Protein AF-M5CFH2-F1 (afdb_monomer_lite)

Sequence (209 aa):
MITRSAPRGAELPLGFDGASAGVKDIGQVKIWYDVNGMKDLAIVYTDGTETGPYGFGKVPANKVSDTFILAPGEFITNIFVWNNPTAIKALQLVKNTYEVSQRYGDSTDANWPTLWKEGGSALVGMSGSYDANWLTQLQPVWRSDVKANNHRDFELTYINNGNTKQFGQAAGTEFVQDPPSKGMVLCFFIGSCGGYIQSLILAWGPPPE

Structure (mmCIF, N/CA/C/O backbone):
data_AF-M5CFH2-F1
#
_entry.id   AF-M5CFH2-F1
#
loop_
_atom_site.group_PDB
_atom_site.id
_atom_site.type_symbol
_atom_site.label_atom_id
_atom_site.label_alt_id
_atom_site.label_comp_id
_atom_site.label_asym_id
_atom_site.label_entity_id
_atom_site.label_seq_id
_atom_site.pdbx_PDB_ins_code
_atom_site.Cartn_x
_atom_site.Cartn_y
_atom_site.Cartn_z
_atom_site.occupancy
_atom_site.B_iso_or_equiv
_atom_site.auth_seq_id
_atom_site.auth_comp_id
_atom_site.auth_asym_id
_atom_site.auth_atom_id
_atom_site.pdbx_PDB_model_num
ATOM 1 N N . MET A 1 1 ? -7.916 -17.765 6.603 1.00 74.50 1 MET A N 1
ATOM 2 C CA . MET A 1 1 ? -6.590 -17.776 7.269 1.00 74.50 1 MET A CA 1
ATOM 3 C C . MET A 1 1 ? -6.012 -16.370 7.186 1.00 74.50 1 MET A C 1
ATOM 5 O O . MET A 1 1 ? -6.297 -15.697 6.202 1.00 74.50 1 MET A O 1
ATOM 9 N N . ILE A 1 2 ? -5.271 -15.922 8.208 1.00 86.69 2 ILE A N 1
ATOM 10 C CA . ILE A 1 2 ? -4.537 -14.648 8.175 1.00 86.69 2 ILE A CA 1
ATOM 11 C C . ILE A 1 2 ? -3.071 -14.942 7.906 1.00 86.69 2 ILE A C 1
ATOM 13 O O . ILE A 1 2 ? -2.491 -15.789 8.586 1.00 86.69 2 ILE A O 1
ATOM 17 N N . THR A 1 3 ? -2.478 -14.262 6.933 1.00 87.81 3 THR A N 1
ATOM 18 C CA . THR A 1 3 ? -1.057 -14.429 6.617 1.00 87.81 3 THR A CA 1
ATOM 19 C C . THR A 1 3 ? -0.395 -13.083 6.336 1.00 87.81 3 THR A C 1
ATOM 21 O O . THR A 1 3 ? -1.066 -12.075 6.106 1.00 87.81 3 THR A O 1
ATOM 24 N N . ARG A 1 4 ? 0.938 -13.059 6.379 1.00 88.38 4 ARG A N 1
ATOM 25 C CA . ARG A 1 4 ? 1.740 -11.872 6.078 1.00 88.38 4 ARG A CA 1
ATOM 26 C C . ARG A 1 4 ? 2.557 -12.118 4.823 1.00 88.38 4 ARG A C 1
ATOM 28 O O . ARG A 1 4 ? 3.127 -13.195 4.662 1.00 88.38 4 ARG A O 1
ATOM 35 N N . SER A 1 5 ? 2.631 -11.107 3.966 1.00 90.06 5 SER A N 1
ATOM 36 C CA . SER A 1 5 ? 3.624 -11.081 2.893 1.00 90.06 5 SER A CA 1
ATOM 37 C C . SER A 1 5 ? 5.044 -11.042 3.458 1.00 90.06 5 SER A C 1
ATOM 39 O O . SER A 1 5 ? 5.267 -10.554 4.567 1.00 90.06 5 SER A O 1
ATOM 41 N N . ALA A 1 6 ? 6.021 -11.446 2.645 1.00 90.06 6 ALA A N 1
ATOM 42 C CA . ALA A 1 6 ? 7.427 -11.214 2.951 1.00 90.06 6 ALA A CA 1
ATOM 43 C C . ALA A 1 6 ? 7.732 -9.709 3.156 1.00 90.06 6 ALA A C 1
ATOM 45 O O . ALA A 1 6 ? 7.177 -8.870 2.428 1.00 90.06 6 ALA A O 1
ATOM 46 N N . PRO A 1 7 ? 8.636 -9.357 4.093 1.00 92.44 7 PRO A N 1
ATOM 47 C CA . PRO A 1 7 ? 9.047 -7.974 4.310 1.00 92.44 7 PRO A CA 1
ATOM 48 C C . PRO A 1 7 ? 9.687 -7.340 3.082 1.00 92.44 7 PRO A C 1
ATOM 50 O O . PRO A 1 7 ? 10.392 -7.992 2.304 1.00 92.44 7 PRO A O 1
ATOM 53 N N . ARG A 1 8 ? 9.466 -6.030 2.945 1.00 93.62 8 ARG A N 1
ATOM 54 C CA . ARG A 1 8 ? 10.230 -5.144 2.055 1.00 93.62 8 ARG A CA 1
ATOM 55 C C . ARG A 1 8 ? 10.670 -3.903 2.813 1.00 93.62 8 ARG A C 1
ATOM 57 O O . ARG A 1 8 ? 10.005 -3.508 3.768 1.00 93.62 8 ARG A O 1
ATOM 64 N N . GLY A 1 9 ? 11.761 -3.295 2.361 1.00 93.62 9 GLY A N 1
ATOM 65 C CA . GLY A 1 9 ? 12.466 -2.230 3.073 1.00 93.62 9 GLY A CA 1
ATOM 66 C C . GLY A 1 9 ? 13.638 -2.776 3.889 1.00 93.62 9 GLY A C 1
ATOM 67 O O . GLY A 1 9 ? 14.241 -3.779 3.510 1.00 93.62 9 GLY A O 1
ATOM 68 N N . ALA A 1 10 ? 13.954 -2.118 4.999 1.00 93.19 10 ALA A N 1
ATOM 69 C CA . ALA A 1 10 ? 15.024 -2.518 5.904 1.00 93.19 10 ALA A CA 1
ATOM 70 C C . ALA A 1 10 ? 14.712 -3.843 6.613 1.00 93.19 10 ALA A C 1
ATOM 72 O O . ALA A 1 10 ? 13.594 -4.059 7.079 1.00 93.19 10 ALA A O 1
ATOM 73 N N . GLU A 1 11 ? 15.705 -4.719 6.762 1.00 88.81 11 GLU A N 1
ATOM 74 C CA . GLU A 1 11 ? 15.585 -5.993 7.488 1.00 88.81 11 GLU A CA 1
ATOM 75 C C . GLU A 1 11 ? 15.662 -5.779 9.011 1.00 88.81 11 GLU A C 1
ATOM 77 O O . GLU A 1 11 ? 16.642 -6.112 9.672 1.00 88.81 11 GLU A O 1
ATOM 82 N N . LEU A 1 12 ? 14.621 -5.163 9.573 1.00 90.81 12 LEU A N 1
ATOM 83 C CA . LEU A 1 12 ? 14.501 -4.841 10.996 1.00 90.81 12 LEU A CA 1
ATOM 84 C C . LEU A 1 12 ? 13.411 -5.687 11.681 1.00 90.81 12 LEU A C 1
ATOM 86 O O . LEU A 1 12 ? 12.472 -6.135 11.015 1.00 90.81 12 LEU A O 1
ATOM 90 N N . PRO A 1 13 ? 13.480 -5.877 13.014 1.00 92.75 13 PRO A N 1
ATOM 91 C CA . PRO A 1 13 ? 12.363 -6.417 13.786 1.00 92.75 13 PRO A CA 1
ATOM 92 C C . PRO A 1 13 ? 11.102 -5.560 13.629 1.00 92.75 13 PRO A C 1
ATOM 94 O O . PRO A 1 13 ? 11.201 -4.334 13.519 1.00 92.75 13 PRO A O 1
ATOM 97 N N . LEU A 1 14 ? 9.925 -6.192 13.668 1.00 92.44 14 LEU A N 1
ATOM 98 C CA . LEU A 1 14 ? 8.639 -5.495 13.568 1.00 92.44 14 LEU A CA 1
ATOM 99 C C . LEU A 1 14 ? 8.471 -4.494 14.723 1.00 92.44 14 LEU A C 1
ATOM 101 O O . LEU A 1 14 ? 8.493 -4.873 15.892 1.00 92.44 14 LEU A O 1
ATOM 105 N N . GLY A 1 15 ? 8.278 -3.221 14.380 1.00 93.94 15 GLY A N 1
ATOM 106 C CA . GLY A 1 15 ? 7.921 -2.147 15.310 1.00 93.94 15 GLY A CA 1
ATOM 107 C C . GLY A 1 15 ? 6.409 -1.978 15.498 1.00 93.94 15 GLY A C 1
ATOM 108 O O . GLY A 1 15 ? 5.980 -1.357 16.467 1.00 93.94 15 GLY A O 1
ATOM 109 N N . PHE A 1 16 ? 5.595 -2.527 14.594 1.00 94.06 16 PHE A N 1
ATOM 110 C CA . PHE A 1 16 ? 4.139 -2.584 14.722 1.00 94.06 16 PHE A CA 1
ATOM 111 C C . PHE A 1 16 ? 3.549 -3.798 14.003 1.00 94.06 16 PHE A C 1
ATOM 113 O O . PHE A 1 16 ? 4.127 -4.329 13.049 1.00 94.06 16 PHE A O 1
ATOM 120 N N . ASP A 1 17 ? 2.360 -4.206 14.449 1.00 90.56 17 ASP A N 1
ATOM 121 C CA . ASP A 1 17 ? 1.628 -5.333 13.884 1.00 90.56 17 ASP A CA 1
ATOM 122 C C . ASP A 1 17 ? 0.156 -4.996 13.607 1.00 90.56 17 ASP A C 1
ATOM 124 O O . ASP A 1 17 ? -0.679 -4.919 14.515 1.00 90.56 17 ASP A O 1
ATOM 128 N N . GLY A 1 18 ? -0.169 -4.840 12.323 1.00 79.94 18 GLY A N 1
ATOM 129 C CA . GLY A 1 18 ? -1.522 -4.550 11.854 1.00 79.94 18 GLY A CA 1
ATOM 130 C C . GLY A 1 18 ? -2.482 -5.735 11.888 1.00 79.94 18 GLY A C 1
ATOM 131 O O . GLY A 1 18 ? -3.655 -5.544 11.599 1.00 79.94 18 GLY A O 1
ATOM 132 N N . ALA A 1 19 ? -2.043 -6.942 12.265 1.00 77.75 19 ALA A N 1
ATOM 133 C CA . ALA A 1 19 ? -2.963 -8.065 12.482 1.00 77.75 19 ALA A CA 1
ATOM 134 C C . ALA A 1 19 ? -3.811 -7.912 13.763 1.00 77.75 19 ALA A C 1
ATOM 136 O O . ALA A 1 19 ? -4.800 -8.621 13.944 1.00 77.75 19 ALA A O 1
ATOM 137 N N . SER A 1 20 ? -3.430 -6.995 14.657 1.00 70.81 20 SER A N 1
ATOM 138 C CA . SER A 1 20 ? -4.066 -6.784 15.965 1.00 70.81 20 SER A CA 1
ATOM 139 C C . SER A 1 20 ? -5.533 -6.341 15.890 1.00 70.81 20 SER A C 1
ATOM 141 O O . SER A 1 20 ? -6.293 -6.599 16.822 1.00 70.81 20 SER A O 1
ATOM 143 N N . ALA A 1 21 ? -5.957 -5.735 14.777 1.00 69.31 21 ALA A N 1
ATOM 144 C CA . ALA A 1 21 ? -7.347 -5.340 14.550 1.00 69.31 21 ALA A CA 1
ATOM 145 C C . ALA A 1 21 ? -8.252 -6.498 14.074 1.00 69.31 21 ALA A C 1
ATOM 147 O O . ALA A 1 21 ? -9.466 -6.320 13.970 1.00 69.31 21 ALA A O 1
ATOM 148 N N . GLY A 1 22 ? -7.693 -7.686 13.818 1.00 79.56 22 GLY A N 1
ATOM 149 C CA . GLY A 1 22 ? -8.434 -8.857 13.354 1.00 79.56 22 GLY A CA 1
ATOM 150 C C . GLY A 1 22 ? -8.808 -8.786 11.870 1.00 79.56 22 GLY A C 1
ATOM 151 O O . GLY A 1 22 ? -8.006 -8.384 11.036 1.00 79.56 22 GLY A O 1
ATOM 152 N N . VAL A 1 23 ? -10.027 -9.221 11.537 1.00 83.06 23 VAL A N 1
ATOM 153 C CA . VAL A 1 23 ? -10.550 -9.318 10.155 1.00 83.06 23 VAL A CA 1
ATOM 154 C C . VAL A 1 23 ? -11.478 -8.158 9.781 1.00 83.06 23 VAL A C 1
ATOM 156 O O . VAL A 1 23 ? -12.440 -8.344 9.040 1.00 83.06 23 VAL A O 1
ATOM 159 N N . LYS A 1 24 ? -11.233 -6.970 10.338 1.00 89.19 24 LYS A N 1
ATOM 160 C CA . LYS A 1 24 ? -12.051 -5.785 10.061 1.00 89.19 24 LYS A CA 1
ATOM 161 C C . LYS A 1 24 ? -11.822 -5.279 8.639 1.00 89.19 24 LYS A C 1
ATOM 163 O O . LYS A 1 24 ? -10.700 -5.317 8.135 1.00 89.19 24 LYS A O 1
ATOM 168 N N . ASP A 1 25 ? -12.880 -4.755 8.031 1.00 90.75 25 ASP A N 1
ATOM 169 C CA . ASP A 1 25 ? -12.801 -4.155 6.704 1.00 90.75 25 ASP A CA 1
ATOM 170 C C . ASP A 1 25 ? -12.184 -2.757 6.789 1.00 90.75 25 ASP A C 1
ATOM 172 O O . ASP A 1 25 ? -12.522 -1.952 7.663 1.00 90.75 25 ASP A O 1
ATOM 176 N N . ILE A 1 26 ? -11.258 -2.469 5.878 1.00 95.19 26 ILE A N 1
ATOM 177 C CA . ILE A 1 26 ? -10.594 -1.170 5.786 1.00 95.19 26 ILE A CA 1
ATOM 178 C C . ILE A 1 26 ? -11.531 -0.196 5.070 1.00 95.19 26 ILE A C 1
ATOM 180 O O . ILE A 1 26 ? -12.007 -0.493 3.981 1.00 95.19 26 ILE A O 1
ATOM 184 N N . GLY A 1 27 ? -11.770 0.975 5.662 1.00 97.00 27 GLY A N 1
ATOM 185 C CA . GLY A 1 27 ? -12.514 2.061 5.013 1.00 97.00 27 GLY A CA 1
ATOM 186 C C . GLY A 1 27 ? -11.596 3.091 4.356 1.00 97.00 27 GLY A C 1
ATOM 187 O O . GLY A 1 27 ? -11.912 3.637 3.302 1.00 97.00 27 GLY A O 1
ATOM 188 N N . GLN A 1 28 ? -10.437 3.356 4.961 1.00 97.56 28 GLN A N 1
ATOM 189 C CA . GLN A 1 28 ? -9.463 4.302 4.421 1.00 97.56 28 GLN A CA 1
ATOM 190 C C . GLN A 1 28 ? -8.036 3.991 4.876 1.00 97.56 28 GLN A C 1
ATOM 192 O O . GLN A 1 28 ? -7.803 3.460 5.966 1.00 97.56 28 GLN A O 1
ATOM 197 N N . VAL A 1 29 ? -7.072 4.399 4.055 1.00 98.19 29 VAL A N 1
ATOM 198 C CA . VAL A 1 29 ? -5.646 4.415 4.385 1.00 98.19 29 VAL A CA 1
ATOM 199 C C . VAL A 1 29 ? -5.167 5.861 4.333 1.00 98.19 29 VAL A C 1
ATOM 201 O O . VAL A 1 29 ? -5.172 6.480 3.272 1.00 98.19 29 VAL A O 1
ATOM 204 N N . LYS A 1 30 ? -4.760 6.408 5.480 1.00 98.38 30 LYS A N 1
ATOM 205 C CA . LYS A 1 30 ? -4.115 7.724 5.577 1.00 98.38 30 LYS A CA 1
ATOM 206 C C . LYS A 1 30 ? -2.624 7.558 5.335 1.00 98.38 30 LYS A C 1
ATOM 208 O O . LYS A 1 30 ? -2.012 6.642 5.887 1.00 98.38 30 LYS A O 1
ATOM 213 N N . ILE A 1 31 ? -2.039 8.440 4.536 1.00 98.38 31 ILE A N 1
ATOM 214 C CA . ILE A 1 31 ? -0.679 8.271 4.035 1.00 98.38 31 ILE A CA 1
ATOM 215 C C . ILE A 1 31 ? 0.109 9.562 4.231 1.00 98.38 31 ILE A C 1
ATOM 217 O O . ILE A 1 31 ? -0.318 10.642 3.822 1.00 98.38 31 ILE A O 1
ATOM 221 N N . TRP A 1 32 ? 1.291 9.439 4.833 1.00 98.50 32 TRP A N 1
ATOM 222 C CA . TRP A 1 32 ? 2.273 10.511 4.926 1.00 98.50 32 TRP A CA 1
ATOM 223 C C . TRP A 1 32 ? 3.430 10.175 4.001 1.00 98.50 32 TRP A C 1
ATOM 225 O O . TRP A 1 32 ? 4.070 9.129 4.133 1.00 98.50 32 TRP A O 1
ATOM 235 N N . TYR A 1 33 ? 3.708 11.069 3.067 1.00 97.94 33 TYR A N 1
ATOM 236 C CA . TYR A 1 33 ? 4.804 10.925 2.122 1.00 97.94 33 TYR A CA 1
ATOM 237 C C . TYR A 1 33 ? 5.291 12.285 1.625 1.00 97.94 33 TYR A C 1
ATOM 239 O O . TYR A 1 33 ? 4.568 13.282 1.693 1.00 97.94 33 TYR A O 1
ATOM 247 N N . ASP A 1 34 ? 6.517 12.315 1.115 1.00 95.12 34 ASP A N 1
ATOM 248 C CA . ASP A 1 34 ? 7.075 13.442 0.373 1.00 95.12 34 ASP A CA 1
ATOM 249 C C . ASP A 1 34 ? 7.792 12.943 -0.893 1.00 95.12 34 ASP A C 1
ATOM 251 O O . ASP A 1 34 ? 7.769 11.754 -1.216 1.00 95.12 34 ASP A O 1
ATOM 255 N N . VAL A 1 35 ? 8.452 13.861 -1.604 1.00 91.62 35 VAL A N 1
ATOM 256 C CA . VAL A 1 35 ? 9.233 13.550 -2.815 1.00 91.62 35 VAL A CA 1
ATOM 257 C C . VAL A 1 35 ? 10.360 12.543 -2.573 1.00 91.62 35 VAL A C 1
ATOM 259 O O . VAL A 1 35 ? 10.827 11.913 -3.511 1.00 91.62 35 VAL A O 1
ATOM 262 N N . ASN A 1 36 ? 10.798 12.379 -1.326 1.00 92.38 36 ASN A N 1
ATOM 263 C CA . ASN A 1 36 ? 11.885 11.487 -0.956 1.00 92.38 36 ASN A CA 1
ATOM 264 C C . ASN A 1 36 ? 11.380 10.108 -0.502 1.00 92.38 36 ASN A C 1
ATOM 266 O O . ASN A 1 36 ? 12.190 9.186 -0.393 1.00 92.38 36 ASN A O 1
ATOM 270 N N . GLY A 1 37 ? 10.083 9.936 -0.234 1.00 95.44 37 GLY A N 1
ATOM 271 C CA . GLY A 1 37 ? 9.470 8.627 -0.027 1.00 95.44 37 GLY A CA 1
ATOM 272 C C . GLY A 1 37 ? 8.369 8.571 1.029 1.00 95.44 37 GLY A C 1
ATOM 273 O O . GLY A 1 37 ? 7.793 9.588 1.421 1.00 95.44 37 GLY A O 1
ATOM 274 N N . MET A 1 38 ? 8.071 7.353 1.490 1.00 97.69 38 MET A N 1
ATOM 275 C CA . MET A 1 38 ? 7.004 7.085 2.457 1.00 97.69 38 MET A CA 1
ATOM 276 C C . MET A 1 38 ? 7.456 7.390 3.887 1.00 97.69 38 MET A C 1
ATOM 278 O O . MET A 1 38 ? 8.459 6.861 4.365 1.00 97.69 38 MET A O 1
ATOM 282 N N . LYS A 1 39 ? 6.683 8.212 4.596 1.00 97.88 39 LYS A N 1
ATOM 283 C CA . LYS A 1 39 ? 6.980 8.638 5.971 1.00 97.88 39 LYS A CA 1
ATOM 284 C C . LYS A 1 39 ? 6.234 7.815 7.007 1.00 97.88 39 LYS A C 1
ATOM 286 O O . LYS A 1 39 ? 6.816 7.427 8.012 1.00 97.88 39 LYS A O 1
ATOM 291 N N . ASP A 1 40 ? 4.946 7.578 6.775 1.00 97.81 40 ASP A N 1
ATOM 292 C CA . ASP A 1 40 ? 4.074 6.854 7.701 1.00 97.81 40 ASP A CA 1
ATOM 293 C C . ASP A 1 40 ? 2.761 6.453 7.018 1.00 97.81 40 ASP A C 1
ATOM 295 O O . ASP A 1 40 ? 2.437 6.928 5.924 1.00 97.81 40 ASP A O 1
ATOM 299 N N . LEU A 1 41 ? 1.974 5.623 7.696 1.00 97.62 41 LEU A N 1
ATOM 300 C CA . LEU A 1 41 ? 0.603 5.314 7.311 1.00 97.62 41 LEU A CA 1
ATOM 301 C C . LEU A 1 41 ? -0.271 5.026 8.528 1.00 97.62 41 LEU A C 1
ATOM 303 O O . LEU A 1 41 ? 0.210 4.608 9.579 1.00 97.62 41 LEU A O 1
ATOM 307 N N . ALA A 1 42 ? -1.575 5.192 8.352 1.00 96.88 42 ALA A N 1
ATOM 308 C CA . ALA A 1 42 ? -2.581 4.711 9.283 1.00 96.88 42 ALA A CA 1
ATOM 309 C C . ALA A 1 42 ? -3.728 4.060 8.509 1.00 96.88 42 ALA A C 1
ATOM 311 O O . ALA A 1 42 ? -4.056 4.467 7.395 1.00 96.88 42 ALA A O 1
ATOM 312 N N . ILE A 1 43 ? -4.342 3.046 9.105 1.00 97.06 43 ILE A N 1
ATOM 313 C CA . ILE A 1 43 ? -5.498 2.341 8.552 1.00 97.06 43 ILE A CA 1
ATOM 314 C C . ILE A 1 43 ? -6.684 2.655 9.447 1.00 97.06 43 ILE A C 1
ATOM 316 O O . ILE A 1 43 ? -6.605 2.438 10.656 1.00 97.06 43 ILE A O 1
ATOM 320 N N . VAL A 1 44 ? -7.770 3.144 8.853 1.00 96.62 44 VAL A N 1
ATOM 321 C CA . VAL A 1 44 ? -9.044 3.315 9.552 1.00 96.62 44 VAL A CA 1
ATOM 322 C C . VAL A 1 44 ? -10.047 2.329 8.982 1.00 96.62 44 VAL A C 1
ATOM 324 O O . VAL A 1 44 ? -10.272 2.258 7.770 1.00 96.62 44 VAL A O 1
ATOM 327 N N . TYR A 1 45 ? -10.632 1.554 9.880 1.00 95.69 45 TYR A N 1
ATOM 328 C CA . TYR A 1 45 ? -11.597 0.514 9.571 1.00 95.69 45 TYR A CA 1
ATOM 329 C C . TYR A 1 45 ? -13.005 1.098 9.449 1.00 95.69 45 TYR A C 1
ATOM 331 O O . TYR A 1 45 ? -13.279 2.213 9.898 1.00 95.69 45 TYR A O 1
ATOM 339 N N . THR A 1 46 ? -13.915 0.340 8.845 1.00 94.94 46 THR A N 1
ATOM 340 C CA . THR A 1 46 ? -15.311 0.757 8.628 1.00 94.94 46 THR A CA 1
ATOM 341 C C . THR A 1 46 ? -16.082 1.019 9.926 1.00 94.94 46 THR A C 1
ATOM 343 O O . THR A 1 46 ? -17.046 1.779 9.917 1.00 94.94 46 THR A O 1
ATOM 346 N N . ASP A 1 47 ? -15.638 0.451 11.051 1.00 93.38 47 ASP A N 1
ATOM 347 C CA . ASP A 1 47 ? -16.190 0.700 12.390 1.00 93.38 47 ASP A CA 1
ATOM 348 C C . ASP A 1 47 ? -15.588 1.930 13.100 1.00 93.38 47 ASP A C 1
ATOM 350 O O . ASP A 1 47 ? -15.916 2.204 14.253 1.00 93.38 47 ASP A O 1
ATOM 354 N N . GLY A 1 48 ? -14.695 2.666 12.431 1.00 93.38 48 GLY A N 1
ATOM 355 C CA . GLY A 1 48 ? -14.011 3.838 12.976 1.00 93.38 48 GLY A CA 1
ATOM 356 C C . GLY A 1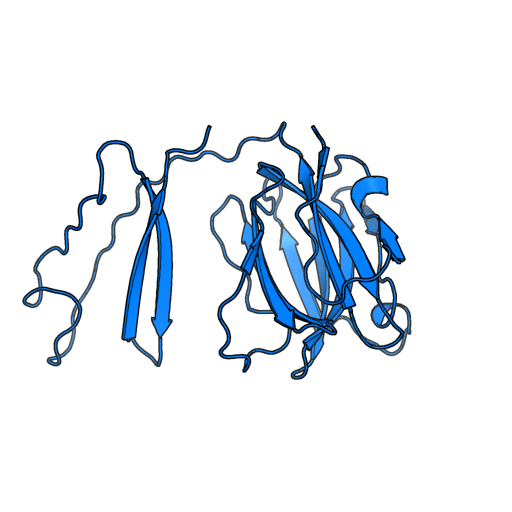 48 ? -12.769 3.529 13.817 1.00 93.38 48 GLY A C 1
ATOM 357 O O . GLY A 1 48 ? -12.088 4.464 14.236 1.00 93.38 48 GLY A O 1
ATOM 358 N N . THR A 1 49 ? -12.429 2.255 14.047 1.00 93.69 49 THR A N 1
ATOM 359 C CA . THR A 1 49 ? -11.146 1.881 14.665 1.00 93.69 49 THR A CA 1
ATOM 360 C C . THR A 1 49 ? -9.996 2.384 13.793 1.00 93.69 49 THR A C 1
ATOM 362 O O . THR A 1 49 ? -10.061 2.284 12.571 1.00 93.69 49 THR A O 1
ATOM 365 N N . GLU A 1 50 ? -8.916 2.871 14.401 1.00 94.12 50 GLU A N 1
ATOM 366 C CA . GLU A 1 50 ? -7.715 3.318 13.690 1.00 94.12 50 GLU A CA 1
ATOM 367 C C . GLU A 1 50 ? -6.466 2.616 14.240 1.00 94.12 50 GLU A C 1
ATOM 369 O O . GLU A 1 50 ? -6.295 2.477 15.451 1.00 94.12 50 GLU A O 1
ATOM 374 N N . THR A 1 51 ? -5.594 2.160 13.339 1.00 94.31 51 THR A N 1
ATOM 375 C CA . THR A 1 51 ? -4.251 1.646 13.652 1.00 94.31 51 THR A CA 1
ATOM 376 C C . THR A 1 51 ? -3.202 2.515 12.974 1.00 94.31 51 THR A C 1
ATOM 378 O O . THR A 1 51 ? -3.335 2.816 11.787 1.00 94.31 51 THR A O 1
ATOM 381 N N . GLY A 1 52 ? -2.154 2.882 13.710 1.00 93.62 52 GLY A N 1
ATOM 382 C CA . GLY A 1 52 ? -1.226 3.939 13.304 1.00 93.62 52 GLY A CA 1
ATOM 383 C C . GLY A 1 52 ? -1.762 5.344 13.642 1.00 93.62 52 GLY A C 1
ATOM 384 O O . GLY A 1 52 ? -2.772 5.455 14.338 1.00 93.62 52 GLY A O 1
ATOM 385 N N . PRO A 1 53 ? -1.087 6.420 13.192 1.00 95.81 53 PRO A N 1
ATOM 386 C CA . PRO A 1 53 ? 0.247 6.409 12.582 1.00 95.81 53 PRO A CA 1
ATOM 387 C C . PRO A 1 53 ? 1.293 5.869 13.562 1.00 95.81 53 PRO A C 1
ATOM 389 O O . PRO A 1 53 ? 1.048 5.827 14.770 1.00 95.81 53 PRO A O 1
ATOM 392 N N . TYR A 1 54 ? 2.447 5.418 13.078 1.00 94.88 54 TYR A N 1
ATOM 393 C CA . TYR A 1 54 ? 3.403 4.690 13.918 1.00 94.88 54 TYR A CA 1
ATOM 394 C C . TYR A 1 54 ? 4.593 5.550 14.360 1.00 94.88 54 TYR A C 1
ATOM 396 O O . TYR A 1 54 ? 4.970 5.494 15.537 1.00 94.88 54 TYR A O 1
ATOM 404 N N . GLY A 1 55 ? 5.107 6.399 13.470 1.00 94.69 55 GLY A N 1
ATOM 405 C CA . GLY A 1 55 ? 6.273 7.259 13.665 1.00 94.69 55 GLY A CA 1
ATOM 406 C C . GLY A 1 55 ? 5.979 8.710 13.292 1.00 94.69 55 GLY A C 1
ATOM 407 O O . GLY A 1 55 ? 5.390 9.450 14.083 1.00 94.69 55 GLY A O 1
ATOM 408 N N . PHE A 1 56 ? 6.402 9.121 12.095 1.00 97.50 56 PHE A N 1
ATOM 409 C CA . PHE A 1 56 ? 6.346 10.505 11.611 1.00 97.50 56 PHE A CA 1
ATOM 410 C C . PHE A 1 56 ? 4.957 11.156 11.734 1.00 97.50 56 PHE A C 1
ATOM 412 O O . PHE A 1 56 ? 4.855 12.329 12.101 1.00 97.50 56 PHE A O 1
ATOM 419 N N . GLY A 1 57 ? 3.879 10.411 11.473 1.00 97.31 57 GLY A N 1
ATOM 420 C CA . GLY A 1 57 ? 2.506 10.921 11.503 1.00 97.31 57 GLY A CA 1
ATOM 421 C C . GLY A 1 57 ? 1.959 11.189 12.910 1.00 97.31 57 GLY A C 1
ATOM 422 O O . GLY A 1 57 ? 0.931 11.848 13.044 1.00 97.31 57 GLY A O 1
ATOM 423 N N . LYS A 1 58 ? 2.635 10.727 13.976 1.00 96.25 58 LYS A N 1
ATOM 424 C CA . LYS A 1 58 ? 2.236 11.017 15.369 1.00 96.25 58 LYS A CA 1
ATOM 425 C C . LYS A 1 58 ? 2.491 12.465 15.776 1.00 96.25 58 LYS A C 1
ATOM 427 O O . LYS A 1 58 ? 1.908 12.938 16.750 1.00 96.25 58 LYS A O 1
ATOM 432 N N . VAL A 1 59 ? 3.379 13.166 15.072 1.00 96.62 59 VAL A N 1
ATOM 433 C CA . VAL A 1 59 ? 3.694 14.566 15.364 1.00 96.62 59 VAL A CA 1
ATOM 434 C C . VAL A 1 59 ? 2.549 15.448 14.843 1.00 96.62 59 VAL A C 1
ATOM 436 O O . VAL A 1 59 ? 2.342 15.493 13.634 1.00 96.62 59 VAL A O 1
ATOM 439 N N . PRO A 1 60 ? 1.828 16.215 15.688 1.00 92.38 60 PRO A N 1
ATOM 440 C CA . PRO A 1 60 ? 0.611 16.937 15.271 1.00 92.38 60 PRO A CA 1
ATOM 441 C C . PRO A 1 60 ? 0.798 17.973 14.145 1.00 92.38 60 PRO A C 1
ATOM 443 O O . PRO A 1 60 ? -0.158 18.350 13.450 1.00 92.38 60 PRO A O 1
ATOM 446 N N . ALA A 1 61 ? 2.028 18.466 13.983 1.00 96.25 61 ALA A N 1
ATOM 447 C CA . ALA A 1 61 ? 2.403 19.377 12.907 1.00 96.25 61 ALA A CA 1
ATOM 448 C C . ALA A 1 61 ? 2.472 18.675 11.538 1.00 96.25 61 ALA A C 1
ATOM 450 O O . ALA A 1 61 ? 2.206 19.313 10.520 1.00 96.25 61 ALA A O 1
ATOM 451 N N . ASN A 1 62 ? 2.758 17.371 11.509 1.00 97.38 62 ASN A N 1
ATOM 452 C CA . ASN A 1 62 ? 2.891 16.586 10.288 1.00 97.38 62 ASN A CA 1
ATOM 453 C C . ASN A 1 62 ? 1.507 16.187 9.772 1.00 97.38 62 ASN A C 1
ATOM 455 O O . ASN A 1 62 ? 0.854 15.278 10.289 1.00 97.38 62 ASN A O 1
ATOM 459 N N . LYS A 1 63 ? 1.033 16.893 8.746 1.00 96.81 63 LYS A N 1
ATOM 460 C CA . LYS A 1 63 ? -0.279 16.637 8.143 1.00 96.81 63 LYS A CA 1
ATOM 461 C C . LYS A 1 63 ? -0.237 15.414 7.232 1.00 96.81 63 LYS A C 1
ATOM 463 O O . LYS A 1 63 ? 0.790 15.135 6.623 1.00 96.81 63 LYS A O 1
ATOM 468 N N . VAL A 1 64 ? -1.367 14.707 7.167 1.00 98.00 64 VAL A N 1
ATOM 469 C CA . VAL A 1 64 ? -1.604 13.634 6.192 1.00 98.00 64 VAL A CA 1
ATOM 470 C C . VAL A 1 64 ? -1.374 14.206 4.796 1.00 98.00 64 VAL A C 1
ATOM 472 O O . VAL A 1 64 ? -1.924 15.262 4.482 1.00 98.00 64 VAL A O 1
ATOM 475 N N . SER A 1 65 ? -0.567 13.526 3.985 1.00 98.06 65 SER A N 1
ATOM 476 C CA . SER A 1 65 ? -0.288 13.947 2.609 1.00 98.06 65 SER A CA 1
ATOM 477 C C . SER A 1 65 ? -1.441 13.574 1.683 1.00 98.06 65 SER A C 1
ATOM 479 O O . SER A 1 65 ? -1.839 14.387 0.855 1.00 98.06 65 SER A O 1
ATOM 481 N N . ASP A 1 66 ? -1.987 12.363 1.837 1.00 98.06 66 ASP A N 1
ATOM 482 C CA . ASP A 1 66 ? -3.174 11.921 1.105 1.00 98.06 66 ASP A CA 1
ATOM 483 C C . ASP A 1 66 ? -3.940 10.810 1.845 1.00 98.06 66 ASP A C 1
ATOM 485 O O . ASP A 1 66 ? -3.438 10.198 2.791 1.00 98.06 66 ASP A O 1
ATOM 489 N N . THR A 1 67 ? -5.175 10.551 1.420 1.00 98.06 67 THR A N 1
ATOM 490 C CA . THR A 1 67 ? -6.036 9.486 1.932 1.00 98.06 67 THR A CA 1
ATOM 491 C C . THR A 1 67 ? -6.604 8.662 0.784 1.00 98.06 67 THR A C 1
ATOM 493 O O . THR A 1 67 ? -7.303 9.172 -0.085 1.00 98.06 67 THR A O 1
ATOM 496 N N . PHE A 1 68 ? -6.356 7.356 0.820 1.00 97.75 68 PHE A N 1
ATOM 497 C CA . PHE A 1 68 ? -6.987 6.399 -0.078 1.00 97.75 68 PHE A CA 1
ATOM 498 C C . PHE A 1 68 ? -8.288 5.888 0.543 1.00 97.75 68 PHE A C 1
ATOM 500 O O . PHE A 1 68 ? -8.262 5.339 1.645 1.00 97.75 68 PHE A O 1
ATOM 507 N N . ILE A 1 69 ? -9.414 6.070 -0.146 1.00 97.00 69 ILE A N 1
ATOM 508 C CA . ILE A 1 69 ? -10.758 5.751 0.360 1.00 97.00 69 ILE A CA 1
ATOM 509 C C . ILE A 1 69 ? -11.311 4.525 -0.372 1.00 97.00 69 ILE A C 1
ATOM 511 O O . ILE A 1 69 ? -11.206 4.422 -1.597 1.00 97.00 69 ILE A O 1
ATOM 515 N N . LEU A 1 70 ? -11.923 3.617 0.388 1.00 96.81 70 LEU A N 1
ATOM 516 C CA . LEU A 1 70 ? -12.637 2.446 -0.112 1.00 96.81 70 LEU A CA 1
ATOM 517 C C . LEU A 1 70 ? -14.144 2.652 0.073 1.00 96.81 70 LEU A C 1
ATOM 519 O O . LEU A 1 70 ? -14.612 2.966 1.170 1.00 96.81 70 LEU A O 1
ATOM 523 N N . ALA A 1 71 ? -14.910 2.484 -1.002 1.00 94.62 71 ALA A N 1
ATOM 524 C CA . ALA A 1 71 ? -16.366 2.456 -0.926 1.00 94.62 71 ALA A CA 1
ATOM 525 C C . ALA A 1 71 ? -16.859 1.151 -0.261 1.00 94.62 71 ALA A C 1
ATOM 527 O O . ALA A 1 71 ? -16.113 0.171 -0.189 1.00 94.62 71 ALA A O 1
ATOM 528 N N . PRO A 1 72 ? -18.117 1.086 0.221 1.00 92.25 72 PRO A N 1
ATOM 529 C CA . PRO A 1 72 ? -18.669 -0.149 0.774 1.00 92.25 72 PRO A CA 1
ATOM 530 C C . PRO A 1 72 ? -18.526 -1.334 -0.195 1.00 92.25 72 PRO A C 1
ATOM 532 O O . PRO A 1 72 ? -18.994 -1.275 -1.330 1.00 92.25 72 PRO A O 1
ATOM 535 N N . GLY A 1 73 ? -17.885 -2.414 0.264 1.00 89.06 73 GLY A N 1
ATOM 536 C CA . GLY A 1 73 ? -17.604 -3.609 -0.542 1.00 89.06 73 GLY A CA 1
ATOM 537 C C . GLY A 1 73 ? -16.308 -3.550 -1.362 1.00 89.06 73 GLY A C 1
ATOM 538 O O . GLY A 1 73 ? -15.926 -4.561 -1.958 1.00 89.06 73 GLY A O 1
ATOM 539 N N . GLU A 1 74 ? -15.606 -2.414 -1.377 1.00 92.19 74 GLU A N 1
ATOM 540 C CA . GLU A 1 74 ? -14.256 -2.333 -1.927 1.00 92.19 74 GLU A CA 1
ATOM 541 C C . GLU A 1 74 ? -13.220 -2.809 -0.908 1.00 92.19 74 GLU A C 1
ATOM 543 O O . GLU A 1 74 ? -13.291 -2.506 0.282 1.00 92.19 74 GLU A O 1
ATOM 548 N N . PHE A 1 75 ? -12.219 -3.538 -1.387 1.00 92.25 75 PHE A N 1
ATOM 549 C CA . PHE A 1 75 ? -11.085 -3.974 -0.579 1.00 92.25 75 PHE A CA 1
ATOM 550 C C . PHE A 1 75 ? -9.813 -4.016 -1.416 1.00 92.25 75 PHE A C 1
ATOM 552 O O . PHE A 1 75 ? -9.857 -4.160 -2.637 1.00 92.25 75 PHE A O 1
ATOM 559 N N . ILE A 1 76 ? -8.662 -3.896 -0.754 1.00 92.88 76 ILE A N 1
ATOM 560 C CA . ILE A 1 76 ? -7.360 -3.907 -1.424 1.00 92.88 76 ILE A CA 1
ATOM 561 C C . ILE A 1 76 ? -6.942 -5.354 -1.695 1.00 92.88 76 ILE A C 1
ATOM 563 O O . ILE A 1 76 ? -6.876 -6.168 -0.774 1.00 92.88 76 ILE A O 1
ATOM 567 N N . THR A 1 77 ? -6.636 -5.661 -2.951 1.00 88.75 77 THR A N 1
ATOM 568 C CA . THR A 1 77 ? -6.234 -6.992 -3.436 1.00 88.75 77 THR A CA 1
ATOM 569 C C . THR A 1 77 ? -4.739 -7.090 -3.697 1.00 88.75 77 THR A C 1
ATOM 571 O O . THR A 1 77 ? -4.152 -8.164 -3.574 1.00 88.75 77 THR A O 1
ATOM 574 N N . ASN A 1 78 ? -4.101 -5.976 -4.057 1.00 86.81 78 ASN A N 1
ATOM 575 C CA . ASN A 1 78 ? -2.684 -5.936 -4.379 1.00 86.81 78 ASN A CA 1
ATOM 576 C C . ASN A 1 78 ? -2.046 -4.631 -3.919 1.00 86.81 78 ASN A C 1
ATOM 578 O O . ASN A 1 78 ? -2.693 -3.586 -3.845 1.00 86.81 78 ASN A O 1
ATOM 582 N N . ILE A 1 79 ? -0.746 -4.702 -3.646 1.00 91.88 79 ILE A N 1
ATOM 583 C CA . ILE A 1 79 ? 0.068 -3.529 -3.347 1.00 91.88 79 ILE A CA 1
ATOM 584 C C . ILE A 1 79 ? 1.342 -3.604 -4.182 1.00 91.88 79 ILE A C 1
ATOM 586 O O . ILE A 1 79 ? 2.079 -4.589 -4.102 1.00 91.88 79 ILE A O 1
ATOM 590 N N . PHE A 1 80 ? 1.611 -2.559 -4.960 1.00 89.75 80 PHE A N 1
ATOM 591 C CA . PHE A 1 80 ? 2.926 -2.338 -5.552 1.00 89.75 80 PHE A CA 1
ATOM 592 C C . PHE A 1 80 ? 3.773 -1.530 -4.581 1.00 89.75 80 PHE A C 1
ATOM 594 O O . PHE A 1 80 ? 3.308 -0.528 -4.037 1.00 89.75 80 PHE A O 1
ATOM 601 N N . VAL A 1 81 ? 5.014 -1.955 -4.377 1.00 92.62 81 VAL A N 1
ATOM 602 C CA . VAL A 1 81 ? 5.955 -1.288 -3.484 1.00 92.62 81 VAL A CA 1
ATOM 603 C C . VAL A 1 81 ? 7.274 -1.019 -4.178 1.00 92.62 81 VAL A C 1
ATOM 605 O O . VAL A 1 81 ? 7.851 -1.892 -4.824 1.00 92.62 81 VAL A O 1
ATOM 608 N N . TRP A 1 82 ? 7.764 0.197 -3.985 1.00 92.75 82 TRP A N 1
ATOM 609 C CA . TRP A 1 82 ? 9.145 0.568 -4.234 1.00 92.75 82 TRP A CA 1
ATOM 610 C C . TRP A 1 82 ? 9.826 0.726 -2.895 1.00 92.75 82 TRP A C 1
ATOM 612 O O . TRP A 1 82 ? 9.296 1.367 -1.986 1.00 92.75 82 TRP A O 1
ATOM 622 N N . ASN A 1 83 ? 11.001 0.140 -2.763 1.00 93.31 83 ASN A N 1
ATOM 623 C CA . ASN A 1 83 ? 11.796 0.221 -1.557 1.00 93.31 83 ASN A CA 1
ATOM 624 C C . ASN A 1 83 ? 13.272 0.151 -1.927 1.00 93.31 83 ASN A C 1
ATOM 626 O O . ASN A 1 83 ? 13.649 -0.341 -2.987 1.00 93.31 83 ASN A O 1
ATOM 630 N N . ASN A 1 84 ? 14.104 0.597 -1.005 1.00 91.38 84 ASN A N 1
ATOM 631 C CA . ASN A 1 84 ? 15.531 0.325 -1.019 1.00 91.38 84 ASN A CA 1
ATOM 632 C C . ASN A 1 84 ? 15.885 -0.451 0.272 1.00 91.38 84 ASN A C 1
ATOM 634 O O . ASN A 1 84 ? 14.975 -0.820 1.026 1.00 91.38 84 ASN A O 1
ATOM 638 N N . PRO A 1 85 ? 17.169 -0.735 0.545 1.00 91.56 85 PRO A N 1
ATOM 639 C CA . PRO A 1 85 ? 17.565 -1.444 1.763 1.00 91.56 85 PRO A CA 1
ATOM 640 C C . PRO A 1 85 ? 17.299 -0.697 3.079 1.00 91.56 85 PRO A C 1
ATOM 642 O O . PRO A 1 85 ? 17.516 -1.270 4.140 1.00 91.56 85 PRO A O 1
ATOM 645 N N . THR A 1 86 ? 16.881 0.573 3.046 1.00 91.88 86 THR A N 1
ATOM 646 C CA . THR A 1 86 ? 16.714 1.395 4.254 1.00 91.88 86 THR A CA 1
ATOM 647 C C . THR A 1 86 ? 15.273 1.826 4.510 1.00 91.88 86 THR A C 1
ATOM 649 O O . THR A 1 86 ? 14.918 2.056 5.664 1.00 91.88 86 THR A O 1
ATOM 652 N N . ALA A 1 87 ? 14.439 1.939 3.474 1.00 94.81 87 ALA A N 1
ATOM 653 C CA . ALA A 1 87 ? 13.080 2.442 3.610 1.00 94.81 87 ALA A CA 1
ATOM 654 C C . ALA A 1 87 ? 12.134 2.024 2.480 1.00 94.81 87 ALA A C 1
ATOM 656 O O . ALA A 1 87 ? 12.541 1.621 1.384 1.00 94.81 87 ALA A O 1
ATOM 657 N N . ILE A 1 88 ? 10.839 2.202 2.748 1.00 97.12 88 ILE A N 1
ATOM 658 C CA . ILE A 1 88 ? 9.794 2.201 1.730 1.00 97.12 88 ILE A CA 1
ATOM 659 C C . ILE A 1 88 ? 9.830 3.539 0.984 1.00 97.12 88 ILE A C 1
ATOM 661 O O . ILE A 1 88 ? 9.721 4.620 1.562 1.00 97.12 88 ILE A O 1
ATOM 665 N N . LYS A 1 89 ? 9.978 3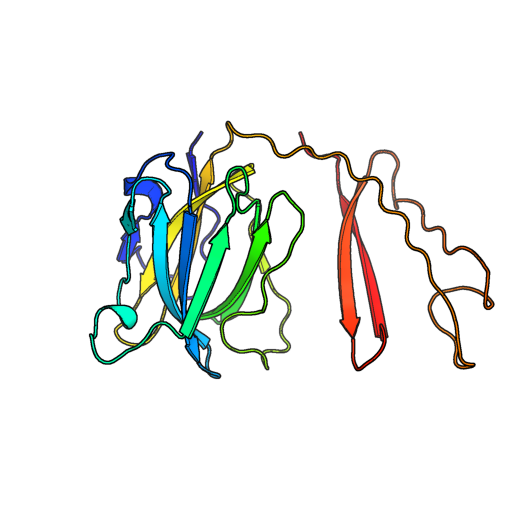.462 -0.333 1.00 95.88 89 LYS A N 1
ATOM 666 C CA . LYS A 1 89 ? 10.100 4.613 -1.228 1.00 95.88 89 LYS A CA 1
ATOM 667 C C . LYS A 1 89 ? 8.755 5.039 -1.783 1.00 95.88 89 LYS A C 1
ATOM 669 O O . LYS A 1 89 ? 8.465 6.229 -1.785 1.00 95.88 89 LYS A O 1
ATOM 674 N N . ALA A 1 90 ? 7.928 4.089 -2.204 1.00 95.56 90 ALA A N 1
ATOM 675 C CA . ALA A 1 90 ? 6.591 4.392 -2.687 1.00 95.56 90 ALA A CA 1
ATOM 676 C C . ALA A 1 90 ? 5.641 3.197 -2.575 1.00 95.56 90 ALA A C 1
ATOM 678 O O . ALA A 1 90 ? 6.089 2.050 -2.519 1.00 95.56 90 ALA A O 1
ATOM 679 N N . LEU A 1 91 ? 4.336 3.471 -2.598 1.00 95.25 91 LEU A N 1
ATOM 680 C CA . LEU A 1 91 ? 3.264 2.478 -2.630 1.00 95.25 91 LEU A CA 1
ATOM 681 C C . LEU A 1 91 ? 2.199 2.830 -3.676 1.00 95.25 91 LEU A C 1
ATOM 683 O O . LEU A 1 91 ? 1.871 3.999 -3.871 1.00 95.25 91 LEU A O 1
ATOM 687 N N . GLN A 1 92 ? 1.607 1.806 -4.286 1.00 93.81 92 GLN A N 1
ATOM 688 C CA . GLN A 1 92 ? 0.302 1.888 -4.950 1.00 93.81 92 GLN A CA 1
ATOM 689 C C . GLN A 1 92 ? -0.598 0.767 -4.450 1.00 93.81 92 GLN A C 1
ATOM 691 O O . GLN A 1 92 ? -0.148 -0.366 -4.274 1.00 93.81 92 GLN A O 1
ATOM 696 N N . LEU A 1 93 ? -1.867 1.090 -4.242 1.00 93.69 93 LEU A N 1
ATOM 697 C CA . LEU A 1 93 ? -2.895 0.186 -3.747 1.00 93.69 93 LEU A CA 1
ATOM 698 C C . LEU A 1 93 ? -3.839 -0.160 -4.897 1.00 93.69 93 LEU A C 1
ATOM 700 O O . LEU A 1 93 ? -4.219 0.716 -5.671 1.00 93.69 93 LEU A O 1
ATOM 704 N N . VAL A 1 94 ? -4.218 -1.429 -5.008 1.00 89.12 94 VAL A N 1
ATOM 705 C CA . VAL A 1 94 ? -5.147 -1.913 -6.034 1.00 89.12 94 VAL A CA 1
ATOM 706 C C . VAL A 1 94 ? -6.394 -2.443 -5.355 1.00 89.12 94 VAL A C 1
ATOM 708 O O . VAL A 1 94 ? -6.294 -3.266 -4.444 1.00 89.12 94 VAL A O 1
ATOM 711 N N . LYS A 1 95 ? -7.560 -1.983 -5.801 1.00 89.06 95 LYS A N 1
ATOM 712 C CA . LYS A 1 95 ? -8.854 -2.461 -5.313 1.00 89.06 95 LYS A CA 1
ATOM 713 C C . LYS A 1 95 ? -9.271 -3.760 -6.005 1.00 89.06 95 LYS A C 1
ATOM 715 O O . LYS A 1 95 ? -8.825 -4.079 -7.107 1.00 89.06 95 LYS A O 1
ATOM 720 N N . ASN A 1 96 ? -10.228 -4.463 -5.414 1.00 86.31 96 ASN A N 1
ATOM 721 C CA . ASN A 1 96 ? -10.979 -5.542 -6.060 1.00 86.31 96 ASN A CA 1
ATOM 722 C C . ASN A 1 96 ? -11.753 -5.091 -7.310 1.00 86.31 96 ASN A C 1
ATOM 724 O O . ASN A 1 96 ? -12.052 -5.922 -8.159 1.00 86.31 96 ASN A O 1
ATOM 728 N N . THR A 1 97 ? -12.040 -3.794 -7.440 1.00 82.88 97 THR A N 1
ATOM 729 C CA . THR A 1 97 ? -12.604 -3.158 -8.643 1.00 82.88 97 THR A CA 1
ATOM 730 C C . THR A 1 97 ? -11.552 -2.847 -9.713 1.00 82.88 97 THR A C 1
ATOM 732 O O . THR A 1 97 ? -11.879 -2.273 -10.748 1.00 82.88 97 THR A O 1
ATOM 735 N N . TYR A 1 98 ? -10.291 -3.228 -9.479 1.00 74.81 98 TYR A N 1
ATOM 736 C CA . TYR A 1 98 ? -9.129 -2.989 -10.344 1.00 74.81 98 TYR A CA 1
ATOM 737 C C . TYR A 1 98 ? -8.716 -1.523 -10.491 1.00 74.81 98 TYR A C 1
ATOM 739 O O . TYR A 1 98 ? -7.780 -1.220 -11.230 1.00 74.81 98 TYR A O 1
ATOM 747 N N . GLU A 1 99 ? -9.354 -0.616 -9.753 1.00 80.88 99 GLU A N 1
ATOM 748 C CA . GLU A 1 99 ? -8.867 0.747 -9.612 1.00 80.88 99 GLU A CA 1
ATOM 749 C C . GLU A 1 99 ? -7.511 0.729 -8.895 1.00 80.88 99 GLU A C 1
ATOM 751 O O . GLU A 1 99 ? -7.349 0.105 -7.839 1.00 80.88 99 GLU A O 1
ATOM 756 N N . VAL A 1 100 ? -6.531 1.407 -9.489 1.00 83.19 100 VAL A N 1
ATOM 757 C CA . VAL A 1 100 ? -5.182 1.550 -8.941 1.00 83.19 100 VAL A CA 1
ATOM 758 C C . VAL A 1 100 ? -5.031 2.971 -8.423 1.00 83.19 100 VAL A C 1
ATOM 760 O O . VAL A 1 100 ? -5.291 3.931 -9.147 1.00 83.19 100 VAL A O 1
ATOM 763 N N . SER A 1 101 ? -4.584 3.110 -7.178 1.00 89.81 101 SER A N 1
ATOM 764 C CA . SER A 1 101 ? -4.290 4.417 -6.602 1.00 89.81 101 SER A CA 1
ATOM 765 C C . SER A 1 101 ? -3.177 5.126 -7.375 1.00 89.81 101 SER A C 1
ATOM 767 O O . SER A 1 101 ? -2.337 4.501 -8.034 1.00 89.81 101 SER A O 1
ATOM 769 N N . GLN A 1 102 ? -3.075 6.443 -7.196 1.00 88.00 102 GLN A N 1
ATOM 770 C CA . GLN A 1 102 ? -1.828 7.126 -7.521 1.00 88.00 102 GLN A CA 1
ATOM 771 C C . GLN A 1 102 ? -0.657 6.548 -6.714 1.00 88.00 102 GLN A C 1
ATOM 773 O O . GLN A 1 102 ? -0.841 5.859 -5.704 1.00 88.00 102 GLN A O 1
ATOM 778 N N . ARG A 1 103 ? 0.561 6.831 -7.172 1.00 90.44 103 ARG A N 1
ATOM 779 C CA . ARG A 1 103 ? 1.788 6.441 -6.484 1.00 90.44 103 ARG A CA 1
ATOM 780 C C . ARG A 1 103 ? 2.057 7.389 -5.326 1.00 90.44 103 ARG A C 1
ATOM 782 O O . ARG A 1 103 ? 2.346 8.563 -5.534 1.00 90.44 103 ARG A O 1
ATOM 789 N N . TYR A 1 104 ? 1.980 6.857 -4.116 1.00 95.88 104 TYR A N 1
ATOM 790 C CA . TYR A 1 104 ? 2.303 7.570 -2.890 1.00 95.88 104 TYR A CA 1
ATOM 791 C C . TYR A 1 104 ? 3.788 7.425 -2.598 1.00 95.88 104 TYR A C 1
ATOM 793 O O . TYR A 1 104 ? 4.282 6.303 -2.608 1.00 95.88 104 TYR A O 1
ATOM 801 N N . GLY A 1 105 ? 4.495 8.523 -2.339 1.00 95.44 105 GLY A N 1
ATOM 802 C CA . GLY A 1 105 ? 5.941 8.527 -2.109 1.00 95.44 105 GLY A CA 1
ATOM 803 C C . GLY A 1 105 ? 6.741 9.107 -3.264 1.00 95.44 105 GLY A C 1
ATOM 804 O O . GLY A 1 105 ? 6.295 10.014 -3.968 1.00 95.44 105 GLY A O 1
ATOM 805 N N . ASP A 1 106 ? 7.947 8.576 -3.432 1.00 91.75 106 ASP A N 1
ATOM 806 C CA . ASP A 1 106 ? 8.889 8.996 -4.462 1.00 91.75 106 ASP A CA 1
ATOM 807 C C . ASP A 1 106 ? 8.358 8.620 -5.853 1.00 91.75 106 ASP A C 1
ATOM 809 O O . ASP A 1 106 ? 8.437 7.474 -6.301 1.00 91.75 106 ASP A O 1
ATOM 813 N N . SER A 1 107 ? 7.782 9.609 -6.535 1.00 83.31 107 SER A N 1
ATOM 814 C CA . SER A 1 107 ? 7.248 9.455 -7.890 1.00 83.31 107 SER A CA 1
ATOM 815 C C . SER A 1 107 ? 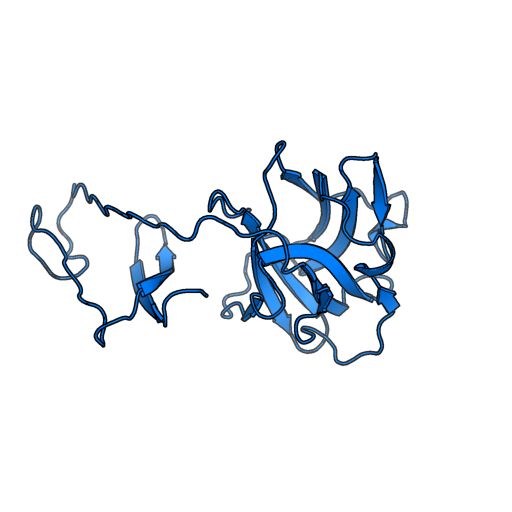8.335 9.376 -8.961 1.00 83.31 107 SER A C 1
ATOM 817 O O . SER A 1 107 ? 8.047 8.952 -10.080 1.00 83.31 107 SER A O 1
ATOM 819 N N . THR A 1 108 ? 9.572 9.745 -8.617 1.00 79.00 108 THR A N 1
ATOM 820 C CA . THR A 1 108 ? 10.708 9.803 -9.542 1.00 79.00 108 THR A CA 1
ATOM 821 C C . THR A 1 108 ? 11.541 8.527 -9.554 1.00 79.00 108 THR A C 1
ATOM 823 O O . THR A 1 108 ? 12.348 8.340 -10.464 1.00 79.00 108 THR A O 1
ATOM 826 N N . ASP A 1 109 ? 11.327 7.625 -8.590 1.00 75.56 109 ASP A N 1
ATOM 827 C CA . ASP A 1 109 ? 12.010 6.337 -8.545 1.00 75.56 109 ASP A CA 1
ATOM 828 C C . ASP A 1 109 ? 11.666 5.505 -9.795 1.00 75.56 109 ASP A C 1
ATOM 830 O O . ASP A 1 109 ? 10.524 5.064 -9.988 1.00 75.56 109 ASP A O 1
ATOM 834 N N . ALA A 1 110 ? 12.671 5.323 -10.655 1.00 69.62 110 ALA A N 1
ATOM 835 C CA . ALA A 1 110 ? 12.586 4.592 -11.916 1.00 69.62 110 ALA A CA 1
ATOM 836 C C . ALA A 1 110 ? 12.804 3.078 -11.754 1.00 69.62 110 ALA A C 1
ATOM 838 O O . ALA A 1 110 ? 12.763 2.344 -12.742 1.00 69.62 110 ALA A O 1
ATOM 839 N N . ASN A 1 111 ? 13.049 2.595 -10.531 1.00 75.38 111 ASN A N 1
ATOM 840 C CA . ASN A 1 111 ? 13.160 1.165 -10.275 1.00 75.38 111 ASN A CA 1
ATOM 841 C C . ASN A 1 111 ? 11.816 0.457 -10.487 1.00 75.38 111 ASN A C 1
ATOM 843 O O . ASN A 1 111 ? 10.739 1.055 -10.420 1.00 75.38 111 ASN A O 1
ATOM 847 N N . TRP A 1 112 ? 11.873 -0.853 -10.713 1.00 76.06 112 TRP A N 1
ATOM 848 C CA . TRP A 1 112 ? 10.677 -1.680 -10.837 1.00 76.06 112 TRP A CA 1
ATOM 849 C C . TRP A 1 112 ? 10.039 -1.934 -9.463 1.00 76.06 112 TRP A C 1
ATOM 851 O O . TRP A 1 112 ? 10.766 -2.216 -8.506 1.00 76.06 112 TRP A O 1
ATOM 861 N N . PRO A 1 113 ? 8.699 -1.868 -9.341 1.00 85.81 113 PRO A N 1
ATOM 862 C CA . PRO A 1 113 ? 8.036 -2.242 -8.102 1.00 85.81 113 PRO A CA 1
ATOM 863 C C . PRO A 1 113 ? 8.162 -3.737 -7.850 1.00 85.81 113 PRO A C 1
ATOM 865 O O . PRO A 1 113 ? 8.159 -4.549 -8.776 1.00 85.81 113 PRO A O 1
ATOM 868 N N . THR A 1 114 ? 8.119 -4.107 -6.577 1.00 85.06 114 THR A N 1
ATOM 869 C CA . THR A 1 114 ? 7.716 -5.456 -6.185 1.00 85.06 114 THR A CA 1
ATOM 870 C C . THR A 1 114 ? 6.207 -5.496 -5.968 1.00 85.06 114 THR A C 1
ATOM 872 O O . THR A 1 114 ? 5.620 -4.560 -5.430 1.00 85.06 114 THR A O 1
ATOM 875 N N . LEU A 1 115 ? 5.569 -6.590 -6.375 1.00 83.31 115 LEU A N 1
ATOM 876 C CA . LEU A 1 115 ? 4.150 -6.837 -6.136 1.00 83.31 115 LEU A CA 1
ATOM 877 C C . LEU A 1 115 ? 3.971 -7.694 -4.881 1.00 83.31 115 LEU A C 1
ATOM 879 O O . LEU A 1 115 ? 4.486 -8.810 -4.815 1.00 83.31 115 LEU A O 1
ATOM 883 N N . TRP A 1 116 ? 3.176 -7.224 -3.924 1.00 83.75 116 TRP A N 1
ATOM 884 C CA . TRP A 1 116 ? 2.650 -8.067 -2.858 1.00 83.75 116 TRP A CA 1
ATOM 885 C C . TRP A 1 116 ? 1.277 -8.620 -3.240 1.00 83.75 116 TRP A C 1
ATOM 887 O O . TRP A 1 116 ? 0.304 -7.878 -3.384 1.00 83.75 116 TRP A O 1
ATOM 897 N N . LYS A 1 117 ? 1.220 -9.947 -3.376 1.00 71.44 117 LYS A N 1
ATOM 898 C CA . LYS A 1 117 ? -0.010 -10.731 -3.582 1.00 71.44 117 LYS A CA 1
ATOM 899 C C . LYS A 1 117 ? -0.044 -12.029 -2.764 1.00 71.44 117 LYS A C 1
ATOM 901 O O . LYS A 1 117 ? -0.922 -12.858 -2.954 1.00 71.44 117 LYS A O 1
ATOM 906 N N . GLU A 1 118 ? 0.979 -12.257 -1.941 1.00 60.91 118 GLU A N 1
ATOM 907 C CA . GLU A 1 118 ? 1.371 -13.608 -1.517 1.00 60.91 118 GLU A CA 1
ATOM 908 C C . GLU A 1 118 ? 0.581 -14.148 -0.321 1.00 60.91 118 GLU A C 1
ATOM 910 O O . GLU A 1 118 ? 0.698 -15.331 -0.024 1.00 60.91 118 GLU A O 1
ATOM 915 N N . GLY A 1 119 ? -0.226 -13.327 0.360 1.00 55.19 119 GLY A N 1
ATOM 916 C CA . GLY A 1 119 ? -0.864 -13.761 1.602 1.00 55.19 119 GLY A CA 1
ATOM 917 C C . GLY A 1 119 ? -2.385 -13.934 1.593 1.00 55.19 119 GLY A C 1
ATOM 918 O O . GLY A 1 119 ? -2.956 -14.477 2.544 1.00 55.19 119 GLY A O 1
ATOM 919 N N . GLY A 1 120 ? -3.087 -13.492 0.557 1.00 62.53 120 GLY A N 1
ATOM 920 C CA . GLY A 1 120 ? -4.537 -13.631 0.537 1.00 62.53 120 GLY A CA 1
ATOM 921 C C . GLY A 1 120 ? -5.218 -12.708 -0.449 1.00 62.53 120 GLY A C 1
ATOM 922 O O . GLY A 1 120 ? -4.588 -12.091 -1.302 1.00 62.53 120 GLY A O 1
ATOM 923 N N . SER A 1 121 ? -6.533 -12.657 -0.325 1.00 79.12 121 SER A N 1
ATOM 924 C CA . SER A 1 121 ? -7.425 -12.071 -1.316 1.00 79.12 121 SER A CA 1
ATOM 925 C C . SER A 1 121 ? -7.898 -10.671 -0.933 1.00 79.12 121 SER A C 1
ATOM 927 O O . SER A 1 121 ? -8.313 -9.925 -1.811 1.00 79.12 121 SER A O 1
ATOM 929 N N . ALA A 1 122 ? -7.820 -10.304 0.351 1.00 89.31 122 ALA A N 1
ATOM 930 C CA . ALA A 1 122 ? -8.163 -8.973 0.843 1.00 89.31 122 ALA A CA 1
ATOM 931 C C . ALA A 1 122 ? -7.195 -8.524 1.947 1.00 89.31 122 ALA A C 1
ATOM 933 O O . ALA A 1 122 ? -6.875 -9.292 2.862 1.00 89.31 122 ALA A O 1
ATOM 934 N N . LEU A 1 123 ? -6.717 -7.283 1.859 1.00 92.81 123 LEU A N 1
ATOM 935 C CA . LEU A 1 123 ? -5.881 -6.658 2.882 1.00 92.81 123 LEU A CA 1
ATOM 936 C C . LEU A 1 123 ? -6.703 -6.405 4.152 1.00 92.81 123 LEU A C 1
ATOM 938 O O . LEU A 1 123 ? -7.798 -5.855 4.078 1.00 92.81 123 LEU A O 1
ATOM 942 N N . VAL A 1 124 ? -6.144 -6.748 5.311 1.00 92.88 124 VAL A N 1
ATOM 943 C CA . VAL A 1 124 ? -6.736 -6.441 6.629 1.00 92.88 124 VAL A CA 1
ATOM 944 C C . VAL A 1 124 ? -5.875 -5.513 7.470 1.00 92.88 124 VAL A C 1
ATOM 946 O O . VAL A 1 124 ? -6.347 -4.958 8.448 1.00 92.88 124 VAL A O 1
ATOM 949 N N . GLY A 1 125 ? -4.609 -5.336 7.110 1.00 94.06 125 GLY A N 1
ATOM 950 C CA . GLY A 1 125 ? -3.704 -4.499 7.875 1.00 94.06 125 GLY A CA 1
ATOM 951 C C . GLY A 1 125 ? -2.308 -4.473 7.279 1.00 94.06 125 GLY A C 1
ATOM 952 O O . GLY A 1 125 ? -2.029 -5.086 6.248 1.00 94.06 125 GLY A O 1
ATOM 953 N N . MET A 1 126 ? -1.406 -3.777 7.959 1.00 93.81 126 MET A N 1
ATOM 954 C CA . MET A 1 126 ? 0.017 -3.782 7.643 1.00 93.81 126 MET A CA 1
ATOM 955 C C . MET A 1 126 ? 0.826 -3.926 8.925 1.00 93.81 126 MET A C 1
ATOM 957 O O . MET A 1 126 ? 0.531 -3.277 9.924 1.00 93.81 126 MET A O 1
ATOM 961 N N . SER A 1 127 ? 1.852 -4.761 8.890 1.00 94.56 127 SER A N 1
ATOM 962 C CA . SER A 1 127 ? 2.887 -4.849 9.920 1.00 94.56 127 SER A CA 1
ATOM 963 C C . SER A 1 127 ? 4.173 -4.251 9.357 1.00 94.56 127 SER A C 1
ATOM 965 O O . SER A 1 127 ? 4.335 -4.157 8.140 1.00 94.56 127 SER A O 1
ATOM 967 N N . GLY A 1 128 ? 5.103 -3.841 10.208 1.00 95.88 128 GLY A N 1
ATOM 968 C CA . GLY A 1 128 ? 6.353 -3.282 9.714 1.00 95.88 128 GLY A CA 1
ATOM 969 C C . GLY A 1 128 ? 7.188 -2.620 10.787 1.00 95.88 128 GLY A C 1
ATOM 970 O O . GLY A 1 128 ? 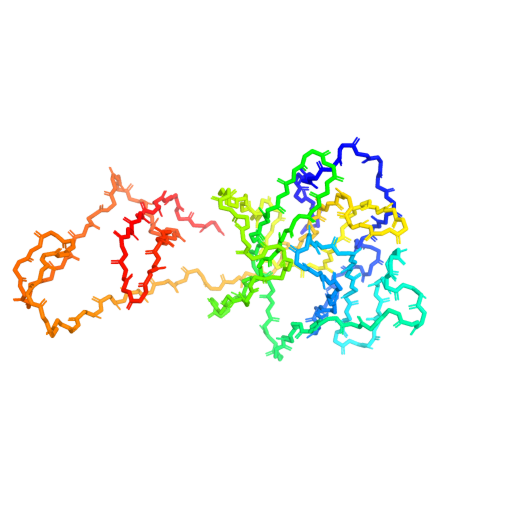6.993 -2.849 11.981 1.00 95.88 128 GLY A O 1
ATOM 971 N N . SER A 1 129 ? 8.109 -1.779 10.338 1.00 97.12 129 SER A N 1
ATOM 972 C CA . SER A 1 129 ? 9.054 -1.050 11.181 1.00 97.12 129 SER A CA 1
ATOM 973 C C . SER A 1 129 ? 9.143 0.393 10.706 1.00 97.12 129 SER A C 1
ATOM 975 O O . SER A 1 129 ? 8.859 0.704 9.547 1.00 97.12 129 SER A O 1
ATOM 977 N N . TYR A 1 130 ? 9.512 1.282 11.618 1.00 97.12 130 TYR A N 1
ATOM 978 C CA . TYR A 1 130 ? 9.612 2.710 11.359 1.00 97.12 130 TYR A CA 1
ATOM 979 C C . TYR A 1 130 ? 10.728 3.322 12.201 1.00 97.12 130 TYR A C 1
ATOM 981 O O . TYR A 1 130 ? 11.150 2.747 13.208 1.00 97.12 130 TYR A O 1
ATOM 989 N N . ASP A 1 131 ? 11.172 4.505 11.798 1.00 95.06 131 ASP A N 1
ATOM 990 C CA . ASP A 1 131 ? 11.919 5.422 12.651 1.00 95.06 131 ASP A CA 1
ATOM 991 C C . ASP A 1 131 ? 11.163 6.759 12.782 1.00 95.06 131 ASP A C 1
ATOM 993 O O . ASP A 1 131 ? 9.983 6.866 12.442 1.00 95.06 131 ASP A O 1
ATOM 997 N N . ALA A 1 132 ? 11.812 7.789 13.326 1.00 93.44 132 ALA A N 1
ATOM 998 C CA . ALA A 1 132 ? 11.180 9.095 13.519 1.00 93.44 132 ALA A CA 1
ATOM 999 C C . ALA A 1 132 ? 10.734 9.777 12.208 1.00 93.44 132 ALA A C 1
ATOM 1001 O O . ALA A 1 132 ? 9.871 10.654 12.238 1.00 93.44 132 ALA A O 1
ATOM 1002 N N . ASN A 1 133 ? 11.320 9.398 11.074 1.00 94.38 133 ASN A N 1
ATOM 1003 C CA . ASN A 1 133 ? 11.167 10.060 9.785 1.00 94.38 133 ASN A CA 1
ATOM 1004 C C . ASN A 1 133 ? 10.564 9.159 8.708 1.00 94.38 133 ASN A C 1
ATOM 1006 O O . ASN A 1 133 ? 9.957 9.681 7.776 1.00 94.38 133 ASN A O 1
ATOM 1010 N N . TRP A 1 134 ? 10.760 7.846 8.793 1.00 96.62 134 TRP A N 1
ATOM 1011 C CA . TRP A 1 134 ? 10.511 6.939 7.684 1.00 96.62 134 TRP A CA 1
ATOM 1012 C C . TRP A 1 134 ? 9.747 5.700 8.097 1.00 96.62 134 TRP A C 1
ATOM 1014 O O . TRP A 1 134 ? 9.963 5.114 9.162 1.00 96.62 134 TRP A O 1
ATOM 1024 N N . LEU A 1 135 ? 8.945 5.230 7.150 1.00 97.25 135 LEU A N 1
ATOM 1025 C CA . LEU A 1 135 ? 8.458 3.870 7.153 1.00 97.25 135 LEU A CA 1
ATOM 1026 C C . LEU A 1 135 ? 9.567 2.973 6.594 1.00 97.25 135 LEU A C 1
ATOM 1028 O O . LEU A 1 135 ? 9.831 2.962 5.389 1.00 97.25 135 LEU A O 1
ATOM 1032 N N . THR A 1 136 ? 10.273 2.272 7.479 1.00 97.38 136 THR A N 1
ATOM 1033 C CA . THR A 1 136 ? 11.520 1.582 7.127 1.00 97.38 136 THR A CA 1
ATOM 1034 C C . THR A 1 136 ? 11.273 0.196 6.546 1.00 97.38 136 THR A C 1
ATOM 1036 O O . THR A 1 136 ? 11.991 -0.214 5.639 1.00 97.38 136 THR A O 1
ATOM 1039 N N . GLN A 1 137 ? 10.233 -0.502 7.010 1.00 96.38 137 GLN A N 1
ATOM 1040 C CA . GLN A 1 137 ? 9.825 -1.818 6.515 1.00 96.38 137 GLN A CA 1
ATOM 1041 C C . GLN A 1 137 ? 8.301 -1.943 6.490 1.00 96.38 137 GLN A C 1
ATOM 1043 O O . GLN A 1 137 ? 7.623 -1.414 7.371 1.00 96.38 137 GLN A O 1
ATOM 1048 N N . LEU A 1 138 ? 7.772 -2.717 5.541 1.00 95.81 138 LEU A N 1
ATOM 1049 C CA . LEU A 1 138 ? 6.373 -3.131 5.516 1.00 95.81 138 LEU A CA 1
ATOM 1050 C C . LEU A 1 138 ? 6.176 -4.607 5.161 1.00 95.81 138 LEU A C 1
ATOM 1052 O O . LEU A 1 138 ? 6.930 -5.196 4.386 1.00 95.81 138 LEU A O 1
ATOM 1056 N N . GLN A 1 139 ? 5.100 -5.158 5.714 1.00 93.94 139 GLN A N 1
ATOM 1057 C CA . GLN A 1 139 ? 4.530 -6.477 5.472 1.00 93.94 139 GLN A CA 1
ATOM 1058 C C . GLN A 1 139 ? 3.002 -6.353 5.451 1.00 93.94 139 GLN A C 1
ATOM 1060 O O . GLN A 1 139 ? 2.372 -6.237 6.506 1.00 93.94 139 GLN A O 1
ATOM 1065 N N . PRO A 1 140 ? 2.375 -6.371 4.269 1.00 93.62 140 PRO A N 1
ATOM 1066 C CA . PRO A 1 140 ? 0.927 -6.478 4.175 1.00 93.62 140 PRO A CA 1
ATOM 1067 C C . PRO A 1 140 ? 0.384 -7.729 4.879 1.00 93.62 140 PRO A C 1
ATOM 1069 O O . PRO A 1 140 ? 0.963 -8.815 4.765 1.00 93.62 140 PRO A O 1
ATOM 1072 N N . VAL A 1 141 ? -0.733 -7.564 5.588 1.00 92.56 141 VAL A N 1
ATOM 1073 C CA . VAL A 1 141 ? -1.454 -8.630 6.292 1.00 92.56 141 VAL A CA 1
ATOM 1074 C C . VAL A 1 141 ? -2.759 -8.901 5.559 1.00 92.56 141 VAL A C 1
ATOM 1076 O O . VAL A 1 141 ? -3.538 -7.984 5.297 1.00 92.56 141 VAL A O 1
ATOM 1079 N N . TRP A 1 142 ? -3.010 -10.165 5.253 1.00 90.38 142 TRP A N 1
ATOM 1080 C CA . TRP A 1 142 ? -4.073 -10.579 4.348 1.00 90.38 142 TRP A CA 1
ATOM 1081 C C . TRP A 1 142 ? -5.006 -11.585 4.996 1.00 90.38 142 TRP A C 1
ATOM 1083 O O . TRP A 1 142 ? -4.564 -12.428 5.780 1.00 90.38 142 TRP A O 1
ATOM 1093 N N . ARG A 1 143 ? -6.275 -11.551 4.590 1.00 87.62 143 ARG A N 1
ATOM 1094 C CA . ARG A 1 143 ? -7.257 -12.612 4.834 1.00 87.62 143 ARG A CA 1
ATOM 1095 C C . ARG A 1 143 ? -7.549 -13.379 3.542 1.00 87.62 143 ARG A C 1
ATOM 1097 O O . ARG A 1 143 ? -7.529 -12.811 2.449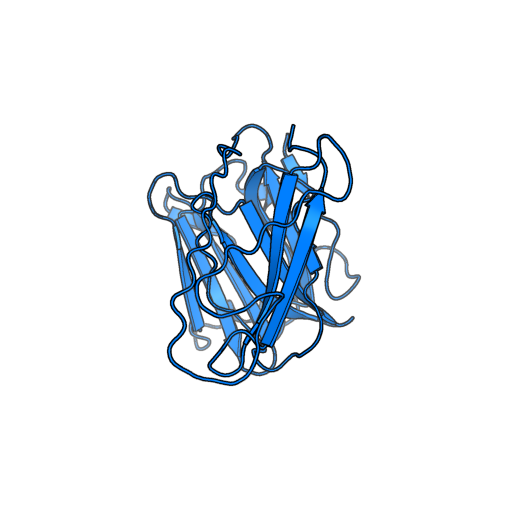 1.00 87.62 143 ARG A O 1
ATOM 1104 N N . SER A 1 144 ? -7.812 -14.676 3.670 1.00 84.25 144 SER A N 1
ATOM 1105 C CA . SER A 1 144 ? -8.043 -15.590 2.537 1.00 84.25 144 SER A CA 1
ATOM 1106 C C . SER A 1 144 ? -9.489 -16.083 2.389 1.00 84.25 144 SER A C 1
ATOM 1108 O O . SER A 1 144 ? -9.781 -16.871 1.499 1.00 84.25 144 SER A O 1
ATOM 1110 N N . ASP A 1 145 ? -10.383 -15.688 3.292 1.00 81.81 145 ASP A N 1
ATOM 1111 C CA . ASP A 1 145 ? -11.786 -16.121 3.329 1.00 81.81 145 ASP A CA 1
ATOM 1112 C C . ASP A 1 145 ? -12.715 -15.282 2.436 1.00 81.81 145 ASP A C 1
ATOM 1114 O O . ASP A 1 145 ? -13.814 -15.723 2.111 1.00 81.81 145 ASP A O 1
ATOM 1118 N N . VAL A 1 146 ? -12.271 -14.102 2.003 1.00 77.44 146 VAL A N 1
ATOM 1119 C CA . VAL A 1 146 ? -12.970 -13.265 1.018 1.00 77.44 146 VAL A CA 1
ATOM 1120 C C . VAL A 1 146 ? -12.411 -13.592 -0.357 1.00 77.44 146 VAL A C 1
ATOM 1122 O O . VAL A 1 146 ? -11.205 -13.533 -0.523 1.00 77.44 146 VAL A O 1
ATOM 1125 N N . LYS A 1 147 ? -13.237 -13.904 -1.359 1.00 68.38 147 LYS A N 1
ATOM 1126 C CA . LYS A 1 147 ? -12.760 -14.077 -2.741 1.00 68.38 147 LYS A CA 1
ATOM 1127 C C . LYS A 1 147 ? -13.139 -12.859 -3.578 1.00 68.38 147 LYS A C 1
ATOM 1129 O O . LYS A 1 147 ? -14.307 -12.482 -3.623 1.00 68.38 147 LYS A O 1
ATOM 1134 N N . ALA A 1 148 ? -12.164 -12.256 -4.254 1.00 63.09 148 ALA A N 1
ATOM 1135 C CA . ALA A 1 148 ? -12.460 -11.364 -5.369 1.00 63.09 148 ALA A CA 1
ATOM 1136 C C . ALA A 1 148 ? -12.931 -12.217 -6.554 1.00 63.09 148 ALA A C 1
ATOM 1138 O O . ALA A 1 148 ? -12.381 -13.293 -6.800 1.00 63.09 148 ALA A O 1
ATOM 1139 N N . ASN A 1 149 ? -13.946 -11.758 -7.287 1.00 56.28 149 ASN A N 1
ATOM 1140 C CA . ASN A 1 149 ? -14.294 -12.397 -8.550 1.00 56.28 149 ASN A CA 1
ATOM 1141 C C . ASN A 1 149 ? -13.096 -12.259 -9.496 1.00 56.28 149 ASN A C 1
ATOM 1143 O O . ASN A 1 149 ? -12.690 -11.156 -9.842 1.00 56.28 149 ASN A O 1
ATOM 1147 N N . ASN A 1 150 ? -12.522 -13.391 -9.899 1.00 51.84 150 ASN A N 1
ATOM 1148 C CA . ASN A 1 150 ? -11.360 -13.437 -10.785 1.00 51.84 150 ASN A CA 1
ATOM 1149 C C . ASN A 1 150 ? -11.744 -13.413 -12.276 1.00 51.84 150 ASN A C 1
ATOM 1151 O O . ASN A 1 150 ? -10.885 -13.624 -13.132 1.00 51.84 150 ASN A O 1
ATOM 1155 N N . HIS A 1 151 ? -13.021 -13.178 -12.597 1.00 40.84 151 HIS A N 1
ATOM 1156 C CA . HIS A 1 151 ? -13.481 -13.059 -13.976 1.00 40.84 151 HIS A CA 1
ATOM 1157 C C . HIS A 1 151 ? -12.968 -11.754 -14.579 1.00 40.84 151 HIS A C 1
ATOM 1159 O O . HIS A 1 151 ? -13.400 -10.668 -14.198 1.00 40.84 151 HIS A O 1
ATOM 1165 N N . ARG A 1 152 ? -12.037 -11.885 -15.524 1.00 49.25 152 ARG A N 1
ATOM 1166 C CA . ARG A 1 152 ? -11.577 -10.791 -16.370 1.00 49.25 152 ARG A CA 1
ATOM 1167 C C . ARG A 1 152 ? -11.990 -11.074 -17.801 1.00 49.25 152 ARG A C 1
ATOM 1169 O O . ARG A 1 152 ? -11.371 -11.911 -18.450 1.00 49.25 152 ARG A O 1
ATOM 1176 N N . ASP A 1 153 ? -12.959 -10.317 -18.283 1.00 37.47 153 ASP A N 1
ATOM 1177 C CA . ASP A 1 153 ? -13.052 -10.016 -19.703 1.00 37.47 153 ASP A CA 1
ATOM 1178 C C . ASP A 1 153 ? -12.338 -8.675 -19.883 1.00 37.47 153 ASP A C 1
ATOM 1180 O O . ASP A 1 153 ? -12.720 -7.674 -19.276 1.00 37.47 153 ASP A O 1
ATOM 1184 N N . PHE A 1 154 ? -11.235 -8.656 -20.628 1.00 39.53 154 PHE A N 1
ATOM 1185 C CA . PHE A 1 154 ? -10.590 -7.408 -21.024 1.00 39.53 154 PHE A CA 1
ATOM 1186 C C . PHE A 1 154 ? -10.620 -7.315 -22.545 1.00 39.53 154 PHE A C 1
ATOM 1188 O O . PHE A 1 154 ? -10.094 -8.175 -23.247 1.00 39.53 154 PHE A O 1
ATOM 1195 N N . GLU A 1 155 ? -11.241 -6.252 -23.044 1.00 35.75 155 GLU A N 1
ATOM 1196 C CA . GLU A 1 155 ? -11.254 -5.886 -24.454 1.00 35.75 155 GLU A CA 1
ATOM 1197 C C . GLU A 1 155 ? -10.372 -4.644 -24.620 1.00 35.75 155 GLU A C 1
ATOM 1199 O O . GLU A 1 155 ? -10.644 -3.578 -24.066 1.00 35.75 155 GLU A O 1
ATOM 1204 N N . LEU A 1 156 ? -9.260 -4.793 -25.337 1.00 39.88 156 LEU A N 1
ATOM 1205 C CA . LEU A 1 156 ? -8.357 -3.694 -25.671 1.00 39.88 156 LEU A CA 1
ATOM 1206 C C . LEU A 1 156 ? -8.784 -3.104 -27.014 1.00 39.88 156 LEU A C 1
ATOM 1208 O O . LEU A 1 156 ? -8.452 -3.644 -28.064 1.00 39.88 156 LEU A O 1
ATOM 1212 N N . THR A 1 157 ? -9.494 -1.976 -26.985 1.00 35.56 157 THR A N 1
ATOM 1213 C CA . THR A 1 157 ? -9.812 -1.212 -28.201 1.00 35.56 157 THR A CA 1
ATOM 1214 C C . THR A 1 157 ? -8.841 -0.041 -28.351 1.00 35.56 157 THR A C 1
ATOM 1216 O O . THR A 1 157 ? -8.724 0.798 -27.458 1.00 35.56 157 THR A O 1
ATOM 1219 N N . TYR A 1 158 ? -8.148 0.038 -29.489 1.00 40.47 158 TYR A N 1
ATOM 1220 C CA . TYR A 1 158 ? -7.251 1.143 -29.836 1.00 40.47 158 TYR A CA 1
ATOM 1221 C C . TYR A 1 158 ? -7.841 1.982 -30.977 1.00 40.47 158 TYR A C 1
ATOM 1223 O O . TYR A 1 158 ? -8.227 1.438 -32.009 1.00 40.47 158 TYR A O 1
ATOM 1231 N N . ILE A 1 159 ? -7.861 3.311 -30.824 1.00 40.00 159 ILE A N 1
ATOM 1232 C CA . ILE A 1 159 ? -8.228 4.258 -31.890 1.00 40.00 159 ILE A CA 1
ATOM 1233 C C . ILE A 1 159 ? -6.970 5.047 -32.275 1.00 40.00 159 ILE A C 1
ATOM 1235 O O . ILE A 1 159 ? -6.478 5.871 -31.504 1.00 40.00 159 ILE A O 1
ATOM 1239 N N . ASN A 1 160 ? -6.428 4.764 -33.463 1.00 39.88 160 ASN A N 1
ATOM 1240 C CA . ASN A 1 160 ? -5.220 5.401 -33.993 1.00 39.88 160 ASN A CA 1
ATOM 1241 C C . ASN A 1 160 ? -5.548 6.741 -34.670 1.00 39.88 160 ASN A C 1
ATOM 1243 O O . ASN A 1 160 ? -6.384 6.763 -35.569 1.00 39.88 160 ASN A O 1
ATOM 1247 N N . ASN A 1 161 ? -4.835 7.816 -34.317 1.00 41.50 161 ASN A N 1
ATOM 1248 C CA . ASN A 1 161 ? -4.927 9.127 -34.974 1.00 41.50 161 ASN A CA 1
ATOM 1249 C C . ASN A 1 161 ? -3.553 9.706 -35.398 1.00 41.50 161 ASN A C 1
ATOM 1251 O O . ASN A 1 161 ? -3.360 10.921 -35.370 1.00 41.50 161 ASN A O 1
ATOM 1255 N N . GLY A 1 162 ? -2.568 8.889 -35.797 1.00 40.59 162 GLY A N 1
ATOM 1256 C CA . GLY A 1 162 ? -1.313 9.446 -36.320 1.00 40.59 162 GLY A CA 1
ATOM 1257 C C . GLY A 1 162 ? -0.190 8.456 -36.623 1.00 40.59 162 GLY A C 1
ATOM 1258 O O . GLY A 1 162 ? 0.089 7.528 -35.870 1.00 40.59 162 GLY A O 1
ATOM 1259 N N . ASN A 1 163 ? 0.488 8.695 -37.748 1.00 47.03 163 ASN A N 1
ATOM 1260 C CA . ASN A 1 163 ? 1.513 7.830 -38.329 1.00 47.03 163 ASN A CA 1
ATOM 1261 C C . ASN A 1 163 ? 2.866 7.909 -37.603 1.00 47.03 163 ASN A C 1
ATOM 1263 O O . ASN A 1 163 ? 3.737 8.665 -38.018 1.00 47.03 163 ASN A O 1
ATOM 1267 N N . THR A 1 164 ? 3.074 7.039 -36.616 1.00 44.38 164 THR A N 1
ATOM 1268 C CA . THR A 1 164 ? 4.380 6.440 -36.276 1.00 44.38 164 THR A CA 1
ATOM 1269 C C . THR A 1 164 ? 4.123 5.158 -35.475 1.00 44.38 164 THR A C 1
ATOM 1271 O O . THR A 1 164 ? 3.609 5.188 -34.366 1.00 44.38 164 THR A O 1
ATOM 1274 N N . LYS A 1 165 ? 4.421 4.022 -36.112 1.00 44.59 165 LYS A N 1
ATOM 1275 C CA . LYS A 1 165 ? 4.160 2.617 -35.727 1.00 44.59 165 LYS A CA 1
ATOM 1276 C C . LYS A 1 165 ? 4.190 2.307 -34.207 1.00 44.59 165 LYS A C 1
ATOM 1278 O O . LYS A 1 165 ? 5.156 2.654 -33.535 1.00 44.59 165 LYS A O 1
ATOM 1283 N N . GLN A 1 166 ? 3.183 1.565 -33.718 1.00 49.97 166 GLN A N 1
ATOM 1284 C CA . GLN A 1 166 ? 3.001 1.049 -32.340 1.00 49.97 166 GLN A CA 1
ATOM 1285 C C . GLN A 1 166 ? 2.425 -0.395 -32.397 1.00 49.97 166 GLN A C 1
ATOM 1287 O O . GLN A 1 166 ? 1.924 -0.788 -33.447 1.00 49.97 166 GLN A O 1
ATOM 1292 N N . PHE A 1 167 ? 2.592 -1.204 -31.335 1.00 49.00 167 PHE A N 1
ATOM 1293 C CA . PHE A 1 167 ? 2.707 -2.685 -31.358 1.00 49.00 167 PHE A CA 1
ATOM 1294 C C . PHE A 1 167 ? 1.944 -3.466 -32.455 1.00 49.00 167 PHE A C 1
ATOM 1296 O O . PHE A 1 167 ? 0.754 -3.747 -32.362 1.00 49.00 167 PHE A O 1
ATOM 1303 N N . GLY A 1 168 ? 2.721 -3.942 -33.435 1.00 48.25 168 GLY A N 1
ATOM 1304 C CA . GLY A 1 168 ? 2.475 -5.178 -34.178 1.00 48.25 168 GLY A CA 1
ATOM 1305 C C . GLY A 1 168 ? 1.778 -5.093 -35.535 1.00 48.25 168 GLY A C 1
ATOM 1306 O O . GLY A 1 168 ? 2.043 -5.971 -36.350 1.00 48.25 168 GLY A O 1
ATOM 1307 N N . GLN A 1 169 ? 0.920 -4.107 -35.823 1.00 50.72 169 GLN A N 1
ATOM 1308 C CA . GLN A 1 169 ? 0.099 -4.144 -37.049 1.00 50.72 169 GLN A CA 1
ATOM 1309 C C . GLN A 1 169 ? -0.197 -2.761 -37.659 1.00 50.72 169 GLN A C 1
ATOM 1311 O O . GLN A 1 169 ? 0.135 -1.715 -37.097 1.00 50.72 169 GLN A O 1
ATOM 1316 N N . ALA A 1 170 ? -0.780 -2.763 -38.863 1.00 52.78 170 ALA A N 1
ATOM 1317 C CA . ALA A 1 170 ? -1.285 -1.562 -39.521 1.00 52.78 170 ALA A CA 1
ATOM 1318 C C . ALA A 1 170 ? -2.462 -0.960 -38.731 1.00 52.78 170 ALA A C 1
ATOM 1320 O O . ALA A 1 170 ? -3.143 -1.657 -37.976 1.00 52.78 170 ALA A O 1
ATOM 1321 N N . ALA A 1 171 ? -2.714 0.339 -38.903 1.00 48.09 171 ALA A N 1
ATOM 1322 C CA . ALA A 1 171 ? -3.842 1.006 -38.259 1.00 48.09 171 ALA A CA 1
ATOM 1323 C C . ALA A 1 171 ? -5.171 0.286 -38.569 1.00 48.09 171 ALA A C 1
ATOM 1325 O O . ALA A 1 171 ? -5.437 -0.035 -39.725 1.00 48.09 171 ALA A O 1
ATOM 1326 N N . GLY A 1 172 ? -5.988 0.049 -37.535 1.00 51.44 172 GLY A N 1
ATOM 1327 C CA . GLY A 1 172 ? -7.288 -0.626 -37.652 1.00 51.44 172 GLY A CA 1
ATOM 1328 C C . GLY A 1 172 ? -7.246 -2.156 -37.584 1.00 51.44 172 GLY A C 1
ATOM 1329 O O . GLY A 1 172 ? -8.265 -2.787 -37.835 1.00 51.44 172 GLY A O 1
ATOM 1330 N N . THR A 1 173 ? -6.098 -2.751 -37.253 1.00 46.62 173 THR A N 1
ATOM 1331 C CA . THR A 1 173 ? -5.947 -4.210 -37.178 1.00 46.62 173 THR A CA 1
ATOM 1332 C C . THR A 1 173 ? -5.828 -4.671 -35.722 1.00 46.62 173 THR A C 1
ATOM 1334 O O . THR A 1 173 ? -5.134 -4.037 -34.924 1.00 46.62 173 THR A O 1
ATOM 1337 N N . GLU A 1 174 ? -6.532 -5.747 -35.366 1.00 50.56 174 GLU A N 1
ATOM 1338 C CA . GLU A 1 174 ? -6.581 -6.286 -34.004 1.00 50.56 174 GLU A CA 1
ATOM 1339 C C . GLU A 1 174 ? -5.246 -6.921 -33.594 1.00 50.56 174 GLU A C 1
ATOM 1341 O O . GLU A 1 174 ? -4.707 -7.799 -34.272 1.00 50.56 174 GLU A O 1
ATOM 1346 N N . PHE A 1 175 ? -4.720 -6.517 -32.438 1.00 56.56 175 PHE A N 1
ATOM 1347 C CA . PHE A 1 175 ? -3.573 -7.175 -31.826 1.00 56.56 175 PHE A CA 1
ATOM 1348 C C . PHE A 1 175 ? -4.055 -8.320 -30.933 1.00 56.56 175 PHE A C 1
ATOM 1350 O O . PHE A 1 175 ? -4.587 -8.091 -29.848 1.00 56.56 175 PHE A O 1
ATOM 1357 N N . VAL A 1 176 ? -3.838 -9.554 -31.386 1.00 61.34 176 VAL A N 1
ATOM 1358 C CA . VAL A 1 176 ? -4.114 -10.764 -30.608 1.00 61.34 176 VAL A CA 1
ATOM 1359 C C . VAL A 1 176 ? -2.787 -11.356 -30.158 1.00 61.34 176 VAL A C 1
ATOM 1361 O O . VAL A 1 176 ? -1.915 -11.635 -30.983 1.00 61.34 176 VAL A O 1
ATOM 1364 N N . GLN A 1 177 ? -2.633 -11.553 -28.851 1.00 65.31 177 GLN A N 1
ATOM 1365 C CA . GLN A 1 177 ? -1.521 -12.316 -28.305 1.00 65.31 177 GLN A CA 1
ATOM 1366 C C . GLN A 1 177 ? -2.049 -13.433 -27.420 1.00 65.31 177 GLN A C 1
ATOM 1368 O O . GLN A 1 177 ? -2.641 -13.183 -26.372 1.00 65.31 177 GLN A O 1
ATOM 1373 N N . ASP A 1 178 ? -1.796 -14.660 -27.858 1.00 66.88 178 ASP A N 1
ATOM 1374 C CA . ASP A 1 178 ? -2.127 -15.853 -27.099 1.00 66.88 178 ASP A CA 1
ATOM 1375 C C . ASP A 1 178 ? -1.231 -15.991 -25.860 1.00 66.88 178 ASP A C 1
ATOM 1377 O O . ASP A 1 178 ? -0.070 -15.551 -25.865 1.00 66.88 178 ASP A O 1
ATOM 1381 N N . PRO A 1 179 ? -1.733 -16.643 -24.795 1.00 71.06 179 PRO A N 1
ATOM 1382 C CA . PRO A 1 179 ? -0.885 -17.031 -23.688 1.00 71.06 179 PRO A CA 1
ATOM 1383 C C . PRO A 1 179 ? 0.262 -17.924 -24.185 1.00 71.06 179 PRO A C 1
ATOM 1385 O O . PRO A 1 179 ? 0.060 -18.781 -25.047 1.00 71.06 179 PRO A O 1
ATOM 1388 N N . PRO A 1 180 ? 1.459 -17.820 -23.585 1.00 69.44 180 PRO A N 1
ATOM 1389 C CA . PRO A 1 180 ? 2.604 -18.640 -23.967 1.00 69.44 180 PRO A CA 1
ATOM 1390 C C . PRO A 1 180 ? 2.389 -20.132 -23.670 1.00 69.44 180 PRO A C 1
ATOM 1392 O O . PRO A 1 180 ? 3.173 -20.971 -24.109 1.00 69.44 180 PRO A O 1
ATOM 1395 N N . SER A 1 181 ? 1.356 -20.495 -22.904 1.00 71.56 181 SER A N 1
ATOM 1396 C CA . SER A 1 181 ? 0.969 -21.880 -22.646 1.00 71.56 181 SER A CA 1
ATOM 1397 C C . SER A 1 181 ? -0.523 -22.010 -22.346 1.00 71.56 181 SER A C 1
ATOM 1399 O O . SER A 1 181 ? -1.145 -21.125 -21.755 1.00 71.56 181 SER A O 1
ATOM 1401 N N . LYS A 1 182 ? -1.096 -23.160 -22.722 1.00 71.81 182 LYS A N 1
ATOM 1402 C CA . LYS A 1 182 ? -2.502 -23.495 -22.469 1.00 71.81 182 LYS A CA 1
ATOM 1403 C C . LYS A 1 182 ? -2.796 -23.476 -20.968 1.00 71.81 182 LYS A C 1
ATOM 1405 O O . LYS A 1 182 ? -2.077 -24.089 -20.186 1.00 71.81 182 LYS A O 1
ATOM 1410 N N . GLY A 1 183 ? -3.884 -22.807 -20.591 1.00 70.69 183 GLY A N 1
ATOM 1411 C CA . GLY A 1 183 ? -4.317 -22.690 -19.199 1.00 70.69 183 GLY A CA 1
ATOM 1412 C C . GLY A 1 183 ? -3.698 -21.516 -18.445 1.00 70.69 183 GLY A C 1
ATOM 1413 O O . GLY A 1 183 ? -4.014 -21.349 -17.277 1.00 70.69 183 GLY A O 1
ATOM 1414 N N . MET A 1 184 ? -2.862 -20.687 -19.077 1.00 70.31 184 MET A N 1
ATOM 1415 C CA . MET A 1 184 ? -2.477 -19.407 -18.487 1.00 70.31 184 MET A CA 1
ATOM 1416 C C . MET A 1 184 ? -3.550 -18.343 -18.725 1.00 70.31 184 MET A C 1
ATOM 1418 O O . MET A 1 184 ? -4.183 -18.303 -19.778 1.00 70.31 184 MET A O 1
ATOM 1422 N N . VAL A 1 185 ? -3.702 -17.453 -17.752 1.00 72.38 185 VAL A N 1
ATOM 1423 C CA . VAL A 1 185 ? -4.517 -16.241 -17.830 1.00 72.38 185 VAL A CA 1
ATOM 1424 C C . VAL A 1 185 ? -3.607 -15.021 -17.814 1.00 72.38 185 VAL A C 1
ATOM 1426 O O . VAL A 1 185 ? -2.518 -15.041 -17.230 1.00 72.38 185 VAL A O 1
ATOM 1429 N N . LEU A 1 186 ? -4.042 -13.939 -18.453 1.00 70.69 186 LEU A N 1
ATOM 1430 C CA . LEU A 1 186 ? -3.313 -12.684 -18.378 1.00 70.69 186 LEU A CA 1
ATOM 1431 C C . LEU A 1 186 ? -3.458 -12.085 -16.972 1.00 70.69 186 LEU A C 1
ATOM 1433 O O . LEU A 1 186 ? -4.553 -11.728 -16.536 1.00 70.69 186 LEU A O 1
ATOM 1437 N N . CYS A 1 187 ? -2.345 -11.971 -16.252 1.00 61.50 187 CYS A N 1
ATOM 1438 C CA . CYS A 1 187 ? -2.317 -11.493 -14.875 1.00 61.50 187 CYS A CA 1
ATOM 1439 C C . CYS A 1 187 ? -2.206 -9.972 -14.780 1.00 61.50 187 CYS A C 1
ATOM 1441 O O . CYS A 1 187 ? -2.827 -9.382 -13.896 1.00 61.50 187 CYS A O 1
ATOM 1443 N N . PHE A 1 188 ? -1.418 -9.328 -15.638 1.00 61.12 188 PHE A N 1
ATOM 1444 C CA . PHE A 1 188 ? -1.271 -7.871 -15.663 1.00 61.12 188 PHE A CA 1
ATOM 1445 C C . PHE A 1 188 ? -0.592 -7.394 -16.950 1.00 61.12 188 PHE A C 1
ATOM 1447 O O . PHE A 1 188 ? 0.140 -8.141 -17.601 1.00 61.12 188 P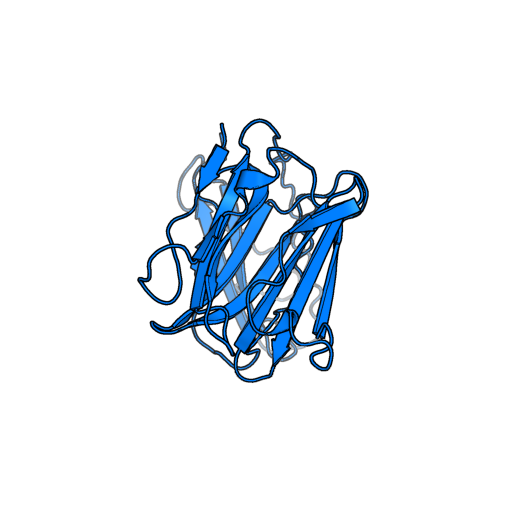HE A O 1
ATOM 1454 N N . PHE A 1 189 ? -0.825 -6.122 -17.269 1.00 72.06 189 PHE A N 1
ATOM 1455 C CA . PHE A 1 189 ? -0.060 -5.359 -18.244 1.00 72.06 189 PHE A CA 1
ATOM 1456 C C . PHE A 1 189 ? 0.878 -4.426 -17.481 1.00 72.06 189 PHE A C 1
ATOM 1458 O O . PHE A 1 189 ? 0.425 -3.686 -16.609 1.00 72.06 189 PHE A O 1
ATOM 1465 N N . ILE A 1 190 ? 2.170 -4.447 -17.795 1.00 61.00 190 ILE A N 1
ATOM 1466 C CA . ILE A 1 190 ? 3.118 -3.446 -17.287 1.00 61.00 190 ILE A CA 1
ATOM 1467 C C . ILE A 1 190 ? 3.639 -2.667 -18.477 1.00 61.00 190 ILE A C 1
ATOM 1469 O O . ILE A 1 190 ? 4.072 -3.260 -19.461 1.00 61.00 190 ILE A O 1
ATOM 1473 N N . GLY A 1 191 ? 3.607 -1.345 -18.393 1.00 63.22 191 GLY A N 1
ATOM 1474 C CA . GLY A 1 191 ? 4.056 -0.495 -19.478 1.00 63.22 191 GLY A CA 1
ATOM 1475 C C . GLY A 1 191 ? 4.581 0.841 -18.996 1.00 63.22 191 GLY A C 1
ATOM 1476 O O . GLY A 1 191 ? 4.288 1.274 -17.883 1.00 63.22 191 GLY A O 1
ATOM 1477 N N . SER A 1 192 ? 5.360 1.493 -19.850 1.00 54.72 192 SER A N 1
ATOM 1478 C CA . SER A 1 192 ? 5.766 2.886 -19.674 1.00 54.72 192 SER A CA 1
ATOM 1479 C C . SER A 1 192 ? 4.933 3.797 -20.573 1.00 54.72 192 SER A C 1
ATOM 1481 O O . SER A 1 192 ? 4.585 3.426 -21.699 1.00 54.72 192 SER A O 1
ATOM 1483 N N . CYS A 1 193 ? 4.628 5.007 -20.099 1.00 54.47 193 CYS A N 1
ATOM 1484 C CA . CYS A 1 193 ? 3.980 6.036 -20.907 1.00 54.47 193 CYS A CA 1
ATOM 1485 C C . CYS A 1 193 ? 4.648 7.405 -20.737 1.00 54.47 193 CYS A C 1
ATOM 1487 O O . CYS A 1 193 ? 5.058 7.776 -19.640 1.00 54.47 193 CYS A O 1
ATOM 1489 N N . GLY A 1 194 ? 4.698 8.169 -21.827 1.00 37.69 194 GLY A N 1
ATOM 1490 C CA . GLY A 1 194 ? 5.206 9.547 -21.865 1.00 37.69 194 GLY A CA 1
ATOM 1491 C C . GLY A 1 194 ? 4.306 10.453 -22.705 1.00 37.69 194 GLY A C 1
ATOM 1492 O O . GLY A 1 194 ? 4.789 11.126 -23.609 1.00 37.69 194 GLY A O 1
ATOM 1493 N N . GLY A 1 195 ? 2.988 10.383 -22.480 1.00 43.97 195 GLY A N 1
ATOM 1494 C CA . GLY A 1 195 ? 1.948 11.005 -23.321 1.00 43.97 195 GLY A CA 1
ATOM 1495 C C . GLY A 1 195 ? 1.294 10.044 -24.327 1.00 43.97 195 GLY A C 1
ATOM 1496 O O . GLY A 1 195 ? 0.221 10.324 -24.846 1.00 43.97 195 GLY A O 1
ATOM 1497 N N . TYR A 1 196 ? 1.911 8.885 -24.549 1.00 48.81 196 TYR A N 1
ATOM 1498 C CA . TYR A 1 196 ? 1.379 7.704 -25.238 1.00 48.81 196 TYR A CA 1
ATOM 1499 C C . TYR A 1 196 ? 2.057 6.452 -24.659 1.00 48.81 196 TYR A C 1
ATOM 1501 O O . TYR A 1 196 ? 3.085 6.569 -23.980 1.00 48.81 196 TYR A O 1
ATOM 1509 N N . ILE A 1 197 ? 1.485 5.265 -24.893 1.00 59.66 197 ILE A N 1
ATOM 1510 C CA . ILE A 1 197 ? 2.075 3.987 -24.464 1.00 59.66 197 ILE A CA 1
ATOM 1511 C C . ILE A 1 197 ? 3.377 3.767 -25.242 1.00 59.66 197 ILE A C 1
ATOM 1513 O O . ILE A 1 197 ? 3.375 3.726 -26.470 1.00 59.66 197 ILE A O 1
ATOM 1517 N N . GLN A 1 198 ? 4.492 3.645 -24.524 1.00 56.62 198 GLN A N 1
ATOM 1518 C CA . GLN A 1 198 ? 5.827 3.444 -25.097 1.00 56.62 198 GLN A CA 1
ATOM 1519 C C . GLN A 1 198 ? 6.255 1.977 -25.049 1.00 56.62 198 GLN A C 1
ATOM 1521 O O . GLN A 1 198 ? 6.910 1.490 -25.966 1.00 56.62 198 GLN A O 1
ATOM 1526 N N . SER A 1 199 ? 5.882 1.266 -23.987 1.00 59.16 199 SER A N 1
ATOM 1527 C CA . SER A 1 199 ? 6.141 -0.164 -23.835 1.00 59.16 199 SER A CA 1
ATOM 1528 C C . SER A 1 199 ? 4.954 -0.845 -23.168 1.00 59.16 199 SER A C 1
ATOM 1530 O O . SER A 1 199 ? 4.244 -0.220 -22.382 1.00 59.16 199 SER A O 1
ATOM 1532 N N . LEU A 1 200 ? 4.734 -2.115 -23.502 1.00 65.94 200 LEU A N 1
ATOM 1533 C CA . LEU A 1 200 ? 3.715 -2.958 -22.892 1.00 65.94 200 LEU A CA 1
ATOM 1534 C C . LEU A 1 200 ? 4.256 -4.386 -22.799 1.00 65.94 200 LEU A C 1
ATOM 1536 O O . LEU A 1 200 ? 4.706 -4.951 -23.794 1.00 65.94 200 LEU A O 1
ATOM 1540 N N . ILE A 1 201 ? 4.216 -4.961 -21.605 1.00 64.56 201 ILE A N 1
ATOM 1541 C CA . ILE A 1 201 ? 4.571 -6.346 -21.318 1.00 64.56 201 ILE A CA 1
ATOM 1542 C C . ILE A 1 201 ? 3.316 -7.046 -20.817 1.00 64.56 201 ILE A C 1
ATOM 1544 O O . ILE A 1 201 ? 2.674 -6.591 -19.867 1.00 64.56 201 ILE A O 1
ATOM 1548 N N . LEU A 1 202 ? 2.999 -8.169 -21.457 1.00 71.94 202 LEU A N 1
ATOM 1549 C CA . LEU A 1 202 ? 1.924 -9.067 -21.055 1.00 71.94 202 LEU A CA 1
ATOM 1550 C C . LEU A 1 202 ? 2.482 -10.096 -20.077 1.00 71.94 202 LEU A C 1
ATOM 1552 O O . LEU A 1 202 ? 3.307 -10.930 -20.456 1.00 71.94 202 LEU A O 1
ATOM 1556 N N . ALA A 1 203 ? 2.050 -10.040 -18.821 1.00 67.44 203 ALA A N 1
ATOM 1557 C CA . ALA A 1 203 ? 2.441 -11.026 -17.827 1.00 67.44 203 ALA A CA 1
ATOM 1558 C C . ALA A 1 203 ? 1.364 -12.097 -17.687 1.00 67.44 203 ALA A C 1
ATOM 1560 O O . ALA A 1 203 ? 0.250 -11.830 -17.234 1.00 67.44 203 ALA A O 1
ATOM 1561 N N . TRP A 1 204 ? 1.726 -13.318 -18.053 1.00 76.12 204 TRP A N 1
ATOM 1562 C CA . TRP A 1 204 ? 0.863 -14.491 -18.014 1.00 76.12 204 TRP A CA 1
ATOM 1563 C C . TRP A 1 204 ? 1.148 -15.320 -16.763 1.00 76.12 204 TRP A C 1
ATOM 1565 O O . TRP A 1 204 ? 2.288 -15.390 -16.303 1.00 76.12 204 TRP A O 1
ATOM 1575 N N . GLY A 1 205 ? 0.127 -15.969 -16.217 1.00 71.62 205 GLY A N 1
ATOM 1576 C CA . GLY A 1 205 ? 0.277 -16.844 -15.059 1.00 71.62 205 GLY A CA 1
ATOM 1577 C C . GLY A 1 205 ? -0.836 -17.881 -14.969 1.00 71.62 205 GLY A C 1
ATOM 1578 O O . GLY A 1 205 ? -1.767 -17.848 -15.773 1.00 71.62 205 GLY A O 1
ATOM 1579 N N . PRO A 1 206 ? -0.743 -18.834 -14.028 1.00 71.50 206 PRO A N 1
ATOM 1580 C CA . PRO A 1 206 ? -1.803 -19.810 -13.811 1.00 71.50 206 PRO A CA 1
ATOM 1581 C C . PRO A 1 206 ? -3.109 -19.119 -13.376 1.00 71.50 206 PRO A C 1
ATOM 1583 O O . PRO A 1 206 ? -3.057 -18.016 -12.816 1.00 71.50 206 PRO A O 1
ATOM 1586 N N . PRO A 1 207 ? -4.278 -19.744 -13.608 1.00 70.12 207 PRO A N 1
ATOM 1587 C CA . PRO A 1 207 ? -5.549 -19.226 -13.130 1.00 70.12 207 PRO A CA 1
ATOM 1588 C C . PRO A 1 207 ? -5.513 -19.156 -11.599 1.00 70.12 207 PRO A C 1
ATOM 1590 O O . PRO A 1 207 ? -4.972 -20.064 -10.966 1.00 70.12 207 PRO A O 1
ATOM 1593 N N . PRO A 1 208 ? -6.051 -18.094 -10.989 1.00 60.09 208 PRO A N 1
ATOM 1594 C CA . PRO A 1 208 ? -6.138 -18.014 -9.536 1.00 60.09 208 PRO A CA 1
ATOM 1595 C C . PRO A 1 208 ? -7.100 -19.081 -8.976 1.00 60.09 208 PRO A C 1
ATOM 1597 O O . PRO A 1 208 ? -8.171 -19.300 -9.546 1.00 60.09 208 PRO A O 1
ATOM 1600 N N . GLU A 1 209 ? -6.708 -19.727 -7.871 1.00 54.59 209 GLU A N 1
ATOM 1601 C CA . GLU A 1 209 ? -7.481 -20.753 -7.131 1.00 54.59 209 GLU A CA 1
ATOM 1602 C C . GLU A 1 209 ? -8.668 -20.186 -6.309 1.00 54.59 209 GLU A C 1
ATOM 1604 O O . GLU A 1 209 ? -8.615 -19.025 -5.842 1.00 54.59 209 GLU A O 1
#

Organism: Thanatephorus cucumeris (strain AG1-IB / isolate 7/3/14) (NCBI:txid1108050)

Radius of gyration: 18.95 Å; chains: 1; bounding box: 36×43×56 Å

InterPro domains:
  IPR001229 Jacalin-like lectin domain [PF01419] (22-136)
  IPR001229 Jacalin-like lectin domain [PS51752] (2-144)
  IPR036404 Jacalin-like lectin domain superfamily [G3DSA:2.100.10.30] (15-158)
  IPR036404 Jacalin-like lectin domain superfamily [G3DSA:2.100.10.30] (159-209)
  IPR036404 Jacalin-like lectin domain superfamily [SSF51101] (23-142)

pLDDT: mean 80.11, std 18.39, range [35.56, 98.5]

Secondary structure (DSSP, 8-state):
-EEEPPPEES----SB-GGGG-SPPEEEEEEEEETTEEEEEEEEETTS-EE---SGGGSTTS---EEEE--TT--EEEEEEEE-SSSEEEEEEEETT--B---EE-TT--SPPEEE-SS-SEEEEEEEEE-SS-EEEEEEEEESSS---------------SSS--TTSSTT-------SSTT-EEEEEEEEESSSEEEEEEEEEPPP-

Foldseek 3Di:
DKDKFDKDFAPDPWQDDLCVVPQFAFFKKFFAADQQAGFFIKTAGPVRDIDDRRAQVVPVVRDGPDMDGADVPKFWQKKWWDYDNFATAWIWTAILVRDIDPIGHNPPPPDGTDMDRPTAGGFRTWIADHYNGGRRMIMTMYDHPDHRPLDDDDDDDDQDDDDDDDPDDDGPDDDDDDDPDPQKDFPDWDFDDDPHTPDIDTDIDHRDD